Protein AF-A0A8R2D6C7-F1 (afdb_monomer_lite)

Foldseek 3Di:
DDPVVVVVVVVVVVVVVVVVVVVVVVVVPPPPPPDPPPPDDQDPDWDFAQQDTHHVVPCVVVVVQLVQQQDQFDKDAQFDDQDPDPDRICPPACPVLRVLLRLVLVLQCCQQVNSPDTDDPVDDDPSNVVSVQLAPCHPPRLSHSNQLQVLLVVVVHHRRHHDDPVSSLVSVQVSCVVCPPQQEHRDEDPPQDDDVVVQCVRQWDADPVDRPDTGGRFYDYHYDDDCDDPDHDPVCPVVVVVCSNHGDDRPD

Organism: Acyrthosiphon pisum (NCBI:txid7029)

pLDDT: mean 84.83, std 19.75, range [28.95, 98.69]

Secondary structure (DSSP, 8-state):
--HHHHHHHHHHHHHHHHHHHHHHHHHHSS-TTS-----S---SSPEEETTEEE-TTT-HHHHHHHHHTS------BSPPP-TTS---B-TTT-HHHHHHHHHHHHHHHHHHT-TT----TT---HHHHHHHHTTSSSTTSTTSHHHHHHHHHTTT--TTPPPPHHHHHHHHHHHHTT-TTTT-EEEE--TT---HHHHHHHHEEE-TT-TT-EEEPPEEEE------SSS--GGGHHHHHHHHHH------

Structure (mmCIF, N/CA/C/O backbone):
data_AF-A0A8R2D6C7-F1
#
_entry.id   AF-A0A8R2D6C7-F1
#
loop_
_atom_site.group_PDB
_atom_site.id
_atom_site.type_symbol
_atom_site.label_atom_id
_atom_site.label_alt_id
_atom_site.label_comp_id
_ato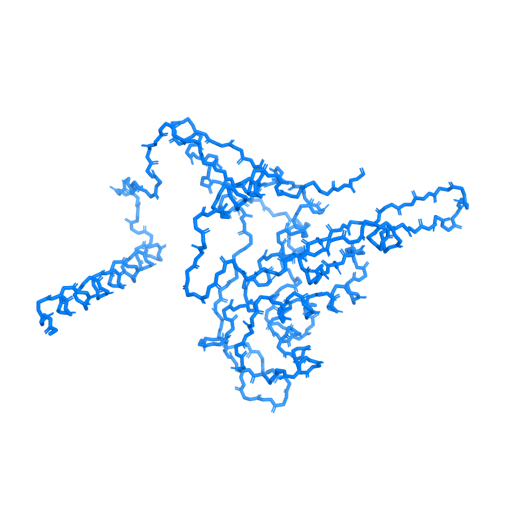m_site.label_asym_id
_atom_site.label_entity_id
_atom_site.label_seq_id
_atom_site.pdbx_PDB_ins_code
_atom_site.Cartn_x
_atom_site.Cartn_y
_atom_site.Cartn_z
_atom_site.occupancy
_atom_site.B_iso_or_equiv
_atom_site.auth_seq_id
_atom_site.auth_comp_id
_atom_site.auth_asym_id
_atom_site.auth_atom_id
_atom_site.pdbx_PDB_model_num
ATOM 1 N N . MET A 1 1 ? 34.178 -25.579 16.918 1.00 50.72 1 MET A N 1
ATOM 2 C CA . MET A 1 1 ? 33.525 -24.361 16.388 1.00 50.72 1 MET A CA 1
ATOM 3 C C . MET A 1 1 ? 34.574 -23.268 16.330 1.00 50.72 1 MET A C 1
ATOM 5 O O . MET A 1 1 ? 35.202 -22.998 17.345 1.00 50.72 1 MET A O 1
ATOM 9 N N . ASP A 1 2 ? 34.846 -22.750 15.135 1.00 61.91 2 ASP A N 1
ATOM 10 C CA . ASP A 1 2 ? 36.009 -21.904 14.856 1.00 61.91 2 ASP A CA 1
ATOM 11 C C . ASP A 1 2 ? 35.759 -20.444 15.276 1.00 61.91 2 ASP A C 1
ATOM 13 O O . ASP A 1 2 ? 34.945 -19.728 14.687 1.00 61.91 2 ASP A O 1
ATOM 17 N N . TRP A 1 3 ? 36.459 -20.007 16.325 1.00 38.16 3 TRP A N 1
ATOM 18 C CA . TRP A 1 3 ? 36.349 -18.674 16.926 1.00 38.16 3 TRP A CA 1
ATOM 19 C C . TRP A 1 3 ? 36.666 -17.541 15.940 1.00 38.16 3 TRP A C 1
ATOM 21 O O . TRP A 1 3 ? 36.108 -16.446 16.055 1.00 38.16 3 TRP A O 1
ATOM 31 N N . LYS A 1 4 ? 37.484 -17.809 14.914 1.00 46.50 4 LYS A N 1
ATOM 32 C CA . LYS A 1 4 ? 37.817 -16.831 13.869 1.00 46.50 4 LYS A CA 1
ATOM 33 C C . LYS A 1 4 ? 36.599 -16.457 13.020 1.00 46.50 4 LYS A C 1
ATOM 35 O O . LYS A 1 4 ? 36.421 -15.286 12.687 1.00 46.50 4 LYS A O 1
ATOM 40 N N . GLN A 1 5 ? 35.707 -17.412 12.748 1.00 42.69 5 GLN A N 1
ATOM 41 C CA . GLN A 1 5 ? 34.486 -17.162 11.972 1.00 42.69 5 GLN A CA 1
ATOM 42 C C . GLN A 1 5 ? 33.468 -16.312 12.743 1.00 42.69 5 GLN A C 1
ATOM 44 O O . GLN A 1 5 ? 32.766 -15.490 12.152 1.00 42.69 5 GLN A O 1
ATOM 49 N N . ILE A 1 6 ? 33.402 -16.467 14.069 1.00 48.31 6 ILE A N 1
ATOM 50 C CA . ILE A 1 6 ? 32.492 -15.697 14.930 1.00 48.31 6 ILE A CA 1
ATOM 51 C C . ILE A 1 6 ? 32.939 -14.235 15.010 1.00 48.31 6 ILE A C 1
ATOM 53 O O . ILE A 1 6 ? 32.109 -13.341 14.832 1.00 48.31 6 ILE A O 1
ATOM 57 N N . ILE A 1 7 ? 34.239 -13.987 15.198 1.00 45.97 7 ILE A N 1
ATOM 58 C CA . ILE A 1 7 ? 34.815 -12.634 15.247 1.00 45.97 7 ILE A CA 1
ATOM 59 C C . ILE A 1 7 ? 34.648 -11.930 13.896 1.00 45.97 7 ILE A C 1
ATOM 61 O O . ILE A 1 7 ? 34.204 -10.784 13.851 1.00 45.97 7 ILE A O 1
ATOM 65 N N . GLN A 1 8 ? 34.892 -12.628 12.783 1.00 42.28 8 GLN A N 1
ATOM 66 C CA . GLN A 1 8 ? 34.722 -12.062 11.443 1.00 42.28 8 GLN A CA 1
ATOM 67 C C . GLN A 1 8 ? 33.253 -11.728 11.135 1.00 42.28 8 GLN A C 1
ATOM 69 O O . GLN A 1 8 ? 32.957 -10.692 10.537 1.00 42.28 8 GLN A O 1
ATOM 74 N N . LYS A 1 9 ? 32.308 -12.563 11.587 1.00 44.22 9 LYS A N 1
ATOM 75 C CA . LYS A 1 9 ? 30.866 -12.320 11.430 1.00 44.22 9 LYS A CA 1
ATOM 76 C C . LYS A 1 9 ? 30.373 -11.161 12.302 1.00 44.22 9 LYS A C 1
ATOM 78 O O . LYS A 1 9 ? 29.530 -10.388 11.849 1.00 44.22 9 LYS A O 1
ATOM 83 N N . HIS A 1 10 ? 30.896 -11.021 13.522 1.00 38.56 10 HIS A N 1
ATOM 84 C CA . HIS A 1 10 ? 30.578 -9.893 14.404 1.00 38.56 10 HIS A CA 1
ATOM 85 C C . HIS A 1 10 ? 31.166 -8.582 13.880 1.00 38.56 10 HIS A C 1
ATOM 87 O O . HIS A 1 10 ? 30.448 -7.591 13.788 1.00 38.56 10 HIS A O 1
ATOM 93 N N . SER A 1 11 ? 32.429 -8.600 13.451 1.00 46.59 11 SER A N 1
ATOM 94 C CA . SER A 1 11 ? 33.116 -7.443 12.876 1.00 46.59 11 SER A CA 1
ATOM 95 C C . SER A 1 11 ? 32.420 -6.949 11.603 1.00 46.59 11 SER A C 1
ATOM 97 O O . SER A 1 11 ? 32.115 -5.765 11.507 1.00 46.59 11 SER A O 1
ATOM 99 N N . ARG A 1 12 ? 32.016 -7.850 10.691 1.00 42.94 12 ARG A N 1
ATOM 100 C CA . ARG A 1 12 ? 31.221 -7.491 9.497 1.00 42.94 12 ARG A CA 1
ATOM 101 C C 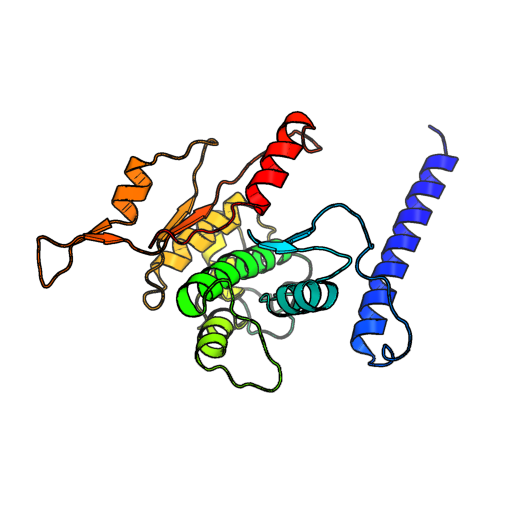. ARG A 1 12 ? 29.848 -6.911 9.833 1.00 42.94 12 ARG A C 1
ATOM 103 O O . ARG A 1 12 ? 29.408 -5.979 9.173 1.00 42.94 12 ARG A O 1
ATOM 110 N N . LYS A 1 13 ? 29.161 -7.424 10.860 1.00 43.09 13 LYS A N 1
ATOM 111 C CA . LYS A 1 13 ? 27.881 -6.845 11.306 1.00 43.09 13 LYS A CA 1
ATOM 112 C C . LYS A 1 13 ? 28.048 -5.436 11.872 1.00 43.09 13 LYS A C 1
ATOM 114 O O . LYS A 1 13 ? 27.192 -4.595 11.625 1.00 43.09 13 LYS A O 1
ATOM 119 N N . ILE A 1 14 ? 29.119 -5.196 12.625 1.00 44.12 14 ILE A N 1
ATOM 120 C CA . ILE A 1 14 ? 29.425 -3.886 13.207 1.00 44.12 14 ILE A CA 1
ATOM 121 C C . ILE A 1 14 ? 29.808 -2.899 12.097 1.00 44.12 14 ILE A C 1
ATOM 123 O O . ILE A 1 14 ? 29.220 -1.827 12.034 1.00 44.12 14 ILE A O 1
ATOM 127 N N . LEU A 1 15 ? 30.679 -3.295 11.163 1.00 42.34 15 LEU A N 1
ATOM 128 C CA . LEU A 1 15 ? 31.039 -2.497 9.984 1.00 42.34 15 LEU A CA 1
ATOM 129 C C . LEU A 1 15 ? 29.829 -2.149 9.113 1.00 42.34 15 LEU A C 1
ATOM 131 O O . LEU A 1 15 ? 29.665 -0.992 8.744 1.00 42.34 15 LEU A O 1
ATOM 135 N N . ASN A 1 16 ? 28.942 -3.110 8.842 1.00 41.38 16 ASN A N 1
ATOM 136 C CA . ASN A 1 16 ? 27.738 -2.848 8.049 1.00 41.38 16 ASN A CA 1
ATOM 137 C C . ASN A 1 16 ? 26.770 -1.901 8.765 1.00 41.38 16 ASN A C 1
ATOM 139 O O . ASN A 1 16 ? 26.102 -1.105 8.117 1.00 41.38 16 ASN A O 1
ATOM 143 N N . ARG A 1 17 ? 26.685 -1.978 10.097 1.00 42.22 17 ARG A N 1
ATOM 144 C CA . ARG A 1 17 ? 25.824 -1.095 10.887 1.00 42.22 17 ARG A CA 1
ATOM 145 C C . ARG A 1 17 ? 26.384 0.325 10.949 1.00 42.22 17 ARG A C 1
ATOM 147 O O . ARG A 1 17 ? 25.637 1.258 10.708 1.00 42.22 17 ARG A O 1
ATOM 154 N N . ILE A 1 18 ? 27.693 0.462 11.162 1.00 46.62 18 ILE A N 1
ATOM 155 C CA . ILE A 1 18 ? 28.400 1.749 11.125 1.00 46.62 18 ILE A CA 1
ATOM 156 C C . ILE A 1 18 ? 28.290 2.378 9.730 1.00 46.62 18 ILE A C 1
ATOM 158 O O . ILE A 1 18 ? 27.978 3.553 9.621 1.00 46.62 18 ILE A O 1
ATOM 162 N N . SER A 1 19 ? 28.46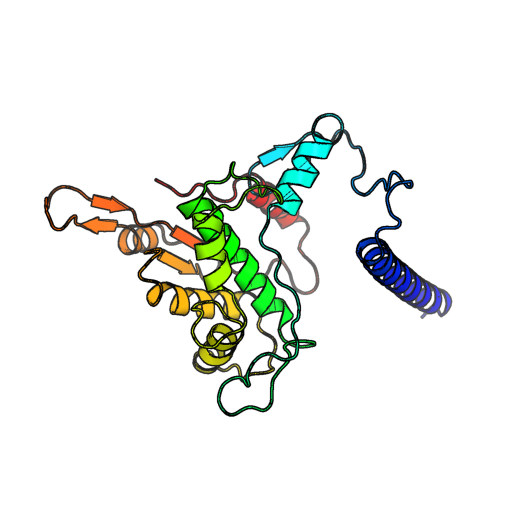4 1.597 8.661 1.00 47.97 19 SER A N 1
ATOM 163 C CA . SER A 1 19 ? 28.300 2.071 7.281 1.00 47.97 19 SER A CA 1
ATOM 164 C C . SER A 1 19 ? 26.873 2.550 6.992 1.00 47.97 19 SER A C 1
ATOM 166 O O . SER A 1 19 ? 26.696 3.577 6.346 1.00 47.97 19 SER A O 1
ATOM 168 N N . MET A 1 20 ? 25.858 1.848 7.499 1.00 47.34 20 MET A N 1
ATOM 169 C CA . MET A 1 20 ? 24.456 2.216 7.293 1.00 47.34 20 MET A CA 1
ATOM 170 C C . MET A 1 20 ? 24.046 3.448 8.113 1.00 47.34 20 MET A C 1
ATOM 172 O O . MET A 1 20 ? 23.302 4.285 7.609 1.00 47.34 20 MET A O 1
ATOM 176 N N . ASP A 1 21 ? 24.561 3.580 9.339 1.00 48.50 21 ASP A N 1
ATOM 177 C CA . ASP A 1 21 ? 24.341 4.755 10.186 1.00 48.50 21 ASP A CA 1
ATOM 178 C C . ASP A 1 21 ? 25.058 5.992 9.599 1.00 48.50 21 ASP A C 1
ATOM 180 O O . ASP A 1 21 ? 24.438 7.046 9.494 1.00 48.50 21 ASP A O 1
ATOM 184 N N . LEU A 1 22 ? 26.291 5.843 9.089 1.00 47.94 22 LEU A N 1
ATOM 185 C CA . LEU A 1 22 ? 27.038 6.901 8.386 1.00 47.94 22 LEU A CA 1
ATOM 186 C C . LEU A 1 22 ? 26.363 7.340 7.079 1.00 47.94 22 LEU A C 1
ATOM 188 O O . LEU A 1 22 ? 26.323 8.530 6.781 1.00 47.94 22 LEU A O 1
ATOM 192 N N . MET A 1 23 ? 25.809 6.401 6.302 1.00 50.38 23 MET A N 1
ATOM 193 C CA . MET A 1 23 ? 25.057 6.742 5.087 1.00 50.38 23 MET A CA 1
ATOM 194 C C . MET A 1 23 ? 23.775 7.513 5.402 1.00 50.38 23 MET A C 1
ATOM 196 O O . MET A 1 23 ? 23.404 8.411 4.649 1.00 50.38 23 MET A O 1
ATOM 200 N N . LEU A 1 24 ? 23.104 7.187 6.510 1.00 49.66 24 LEU A N 1
ATOM 201 C CA . LEU A 1 24 ? 21.917 7.913 6.951 1.00 49.66 24 LEU A CA 1
ATOM 202 C C . LEU A 1 24 ? 22.275 9.324 7.444 1.00 49.66 24 LEU A C 1
ATOM 204 O O . LEU A 1 24 ? 21.555 10.270 7.141 1.00 49.66 24 LEU A O 1
ATOM 208 N N . GLU A 1 25 ? 23.386 9.470 8.169 1.00 43.50 25 GLU A N 1
ATOM 209 C CA . GLU A 1 25 ? 23.888 10.756 8.666 1.00 43.50 25 GLU A CA 1
ATOM 210 C C . GLU A 1 25 ? 24.330 11.679 7.520 1.00 43.50 25 GLU A C 1
ATOM 212 O O . GLU A 1 25 ? 23.907 12.832 7.473 1.00 43.50 25 GLU A O 1
ATOM 217 N N . ALA A 1 26 ? 25.062 11.152 6.532 1.00 44.44 26 ALA A N 1
ATOM 218 C CA . ALA A 1 26 ? 25.491 11.895 5.343 1.00 44.44 26 ALA A CA 1
ATOM 219 C C . ALA A 1 26 ? 24.317 12.385 4.473 1.00 44.44 26 ALA A C 1
ATOM 221 O O . ALA A 1 26 ? 24.398 13.442 3.849 1.00 44.44 26 ALA A O 1
ATOM 222 N N . TYR A 1 27 ? 23.201 11.648 4.454 1.00 50.78 27 TYR A N 1
ATOM 223 C CA . TYR A 1 27 ? 21.981 12.064 3.752 1.00 50.78 27 TYR A CA 1
ATOM 224 C C . TYR A 1 27 ? 21.253 13.218 4.459 1.00 50.78 27 TYR A C 1
ATOM 226 O O . TYR A 1 27 ? 20.507 13.964 3.829 1.00 50.78 27 TYR A O 1
ATOM 234 N N . LEU A 1 28 ? 21.442 13.356 5.775 1.00 46.16 28 LEU A N 1
ATOM 235 C CA . LEU A 1 28 ? 20.768 14.353 6.607 1.00 46.16 28 LEU A CA 1
ATOM 236 C C . LEU A 1 28 ? 21.549 15.672 6.716 1.00 46.16 28 LEU A C 1
ATOM 238 O O . LEU A 1 28 ? 20.942 16.692 7.039 1.00 46.16 28 LEU A O 1
ATOM 242 N N . THR A 1 29 ? 22.860 15.679 6.454 1.00 45.44 29 THR A N 1
ATOM 243 C CA . THR A 1 29 ? 23.730 16.853 6.661 1.00 45.44 29 THR A CA 1
ATOM 244 C C . THR A 1 29 ? 23.949 17.733 5.427 1.00 45.44 29 THR A C 1
ATOM 246 O O . THR A 1 29 ? 24.653 18.730 5.534 1.00 45.44 29 THR A O 1
ATOM 249 N N . HIS A 1 30 ? 23.332 17.445 4.272 1.00 45.38 30 HIS A N 1
ATOM 250 C CA . HIS A 1 30 ? 23.456 18.254 3.039 1.00 45.38 30 HIS A CA 1
ATOM 251 C C . HIS A 1 30 ? 24.904 18.509 2.541 1.00 45.38 30 HIS A C 1
ATOM 253 O O . HIS A 1 30 ? 25.103 19.320 1.640 1.00 45.38 30 HIS A O 1
ATOM 259 N N . GLU A 1 31 ? 25.912 17.781 3.033 1.00 38.97 31 GLU A N 1
ATOM 260 C CA . GLU A 1 31 ? 27.302 17.844 2.538 1.00 38.97 31 GLU A CA 1
ATOM 261 C C . GLU A 1 31 ? 27.554 16.925 1.320 1.00 38.97 31 GLU A C 1
ATOM 263 O O . GLU A 1 31 ? 28.688 16.742 0.885 1.00 38.97 31 GLU A O 1
ATOM 268 N N . SER A 1 32 ? 26.507 16.340 0.723 1.00 43.66 32 SER A N 1
ATOM 269 C CA . SER A 1 32 ? 26.630 15.306 -0.319 1.00 43.66 32 SER A CA 1
ATOM 270 C C . SER A 1 32 ? 26.850 15.824 -1.751 1.00 43.66 32 SER A C 1
ATOM 272 O O . SER A 1 32 ? 26.656 15.066 -2.699 1.00 43.66 32 SER A O 1
ATOM 274 N N . SER A 1 33 ? 27.204 17.093 -1.965 1.00 39.78 33 SER A N 1
ATOM 275 C CA . SER A 1 33 ? 27.297 17.653 -3.326 1.00 39.78 33 SER A CA 1
ATOM 276 C C . SER A 1 33 ? 28.558 17.249 -4.106 1.00 39.78 33 SER A C 1
ATOM 278 O O . SER A 1 33 ? 28.653 17.583 -5.283 1.00 39.78 33 SER A O 1
ATOM 280 N N . LEU A 1 34 ? 29.516 16.536 -3.496 1.00 41.16 34 LEU A N 1
ATOM 281 C CA . LEU A 1 34 ? 30.833 16.260 -4.103 1.00 41.16 34 LEU A CA 1
ATOM 282 C C . LEU A 1 34 ? 31.308 14.800 -4.055 1.00 41.16 34 LEU A C 1
ATOM 284 O O . LEU A 1 34 ? 32.419 14.511 -4.493 1.00 41.16 34 LEU A O 1
ATOM 288 N N . MET A 1 35 ? 30.487 13.865 -3.580 1.00 43.47 35 MET A N 1
ATOM 289 C CA . MET A 1 35 ? 30.725 12.446 -3.835 1.00 43.47 35 MET A CA 1
ATOM 290 C C . MET A 1 35 ? 29.631 11.956 -4.770 1.00 43.47 35 MET A C 1
ATOM 292 O O . MET A 1 35 ? 28.483 11.824 -4.348 1.00 43.47 35 MET A O 1
ATOM 296 N N . ASP A 1 36 ? 29.996 11.671 -6.023 1.00 49.53 36 ASP A N 1
ATOM 297 C CA . ASP A 1 36 ? 29.256 10.734 -6.867 1.00 49.53 36 ASP A CA 1
ATOM 298 C C . ASP A 1 36 ? 29.247 9.385 -6.137 1.00 49.53 36 ASP A C 1
ATOM 300 O O . ASP A 1 36 ? 30.096 8.517 -6.337 1.00 49.53 36 ASP A O 1
ATOM 304 N N . LEU A 1 37 ? 28.329 9.243 -5.185 1.00 51.88 37 LEU A N 1
ATOM 305 C CA . LEU A 1 37 ? 28.034 7.975 -4.553 1.00 51.88 37 LEU A CA 1
ATOM 306 C C . LEU A 1 37 ? 27.508 7.085 -5.675 1.00 51.88 37 LEU A C 1
ATOM 308 O O . LEU A 1 37 ? 26.425 7.333 -6.205 1.00 51.88 37 LEU A O 1
ATOM 312 N N . GLU A 1 38 ? 28.279 6.061 -6.041 1.00 61.22 38 GLU A N 1
ATOM 313 C CA . GLU A 1 38 ? 27.807 4.908 -6.811 1.00 61.22 38 GLU A CA 1
ATOM 314 C C . GLU A 1 38 ? 26.761 4.144 -5.973 1.00 61.22 38 GLU A C 1
ATOM 316 O O . GLU A 1 38 ? 26.971 3.029 -5.500 1.00 61.22 38 GLU A O 1
ATOM 321 N N . ASP A 1 39 ? 25.624 4.791 -5.725 1.00 73.88 39 ASP A N 1
ATOM 322 C CA . ASP A 1 39 ? 24.483 4.294 -4.964 1.00 73.88 39 ASP A CA 1
ATOM 323 C C . ASP A 1 39 ? 23.771 3.154 -5.702 1.00 73.88 39 ASP A C 1
ATOM 325 O O . ASP A 1 39 ? 23.159 2.279 -5.082 1.00 73.88 39 ASP A O 1
ATOM 329 N N . ILE A 1 40 ? 23.883 3.142 -7.033 1.00 80.50 40 ILE A N 1
ATOM 330 C CA . ILE A 1 40 ? 23.324 2.128 -7.920 1.00 80.50 40 ILE A CA 1
ATOM 331 C C . ILE A 1 40 ? 24.457 1.544 -8.775 1.00 80.50 40 ILE A C 1
ATOM 333 O O . ILE A 1 40 ? 25.037 2.268 -9.587 1.00 80.50 40 ILE A O 1
ATOM 337 N N . PRO A 1 41 ? 24.760 0.237 -8.653 1.00 82.06 41 PRO A N 1
ATOM 338 C CA . PRO A 1 41 ? 25.806 -0.384 -9.452 1.00 82.06 41 PRO A CA 1
ATOM 339 C C . PRO A 1 41 ? 25.412 -0.391 -10.931 1.00 82.06 41 PRO A C 1
ATOM 341 O O . PRO A 1 41 ? 24.323 -0.844 -11.299 1.00 82.06 41 PRO A O 1
ATOM 344 N N . GLN A 1 42 ? 26.323 0.072 -11.786 1.00 82.56 42 GLN A N 1
ATOM 345 C CA . GLN A 1 42 ? 26.146 0.017 -13.232 1.00 82.56 42 GLN A CA 1
ATOM 346 C C . GLN A 1 42 ? 26.361 -1.419 -13.714 1.00 82.56 42 GLN A C 1
ATOM 348 O O . GLN A 1 42 ? 27.450 -1.982 -13.611 1.00 82.56 42 GLN A O 1
ATOM 353 N N . THR A 1 43 ? 25.299 -2.037 -14.219 1.00 86.75 43 THR A N 1
ATOM 354 C CA . THR A 1 43 ? 25.299 -3.419 -14.703 1.00 86.75 43 THR A CA 1
ATOM 355 C C . THR A 1 43 ? 24.554 -3.520 -16.032 1.00 86.75 43 THR A C 1
ATOM 357 O O . THR A 1 43 ? 23.672 -2.717 -16.339 1.00 86.75 43 THR A O 1
ATOM 360 N N . VAL A 1 44 ? 24.894 -4.530 -16.835 1.00 87.81 44 VAL A N 1
ATOM 361 C CA . VAL A 1 44 ? 24.150 -4.847 -18.070 1.00 87.81 44 VAL A CA 1
ATOM 362 C C . VAL A 1 44 ? 22.744 -5.376 -17.779 1.00 87.81 44 VAL A C 1
ATOM 364 O O . VAL A 1 44 ? 21.866 -5.330 -18.642 1.00 87.81 44 VAL A O 1
ATOM 367 N N . ASP A 1 45 ? 22.529 -5.873 -16.560 1.00 88.44 45 ASP A N 1
ATOM 368 C CA . ASP A 1 45 ? 21.241 -6.374 -16.127 1.00 88.44 45 ASP A CA 1
ATOM 369 C C . ASP A 1 45 ? 20.264 -5.216 -15.869 1.00 88.44 45 ASP A C 1
ATOM 371 O O . ASP A 1 45 ? 20.622 -4.181 -15.298 1.00 88.44 45 ASP A O 1
ATOM 375 N N . PRO A 1 46 ? 18.994 -5.370 -16.271 1.00 91.25 46 PRO A N 1
ATOM 376 C CA . PRO A 1 46 ? 18.000 -4.336 -16.059 1.00 91.25 46 PRO A CA 1
ATOM 377 C C . PRO A 1 46 ? 17.579 -4.248 -14.591 1.00 91.25 46 PRO A C 1
ATOM 379 O O . PRO A 1 46 ? 17.404 -5.261 -13.908 1.00 91.25 46 PRO A O 1
ATOM 382 N N . VAL A 1 47 ? 17.274 -3.033 -14.146 1.00 91.81 47 VAL A N 1
ATOM 383 C CA . VAL A 1 47 ? 16.617 -2.784 -12.861 1.00 91.81 47 VAL A CA 1
ATOM 384 C C . VAL A 1 47 ? 15.108 -2.753 -13.068 1.00 91.81 47 VAL A C 1
ATOM 386 O O . VAL A 1 47 ? 14.602 -2.093 -13.972 1.00 91.81 47 VAL A O 1
ATOM 389 N N . TRP A 1 48 ? 14.380 -3.475 -12.219 1.00 93.25 48 TRP A N 1
ATOM 390 C CA . TRP A 1 48 ? 12.921 -3.485 -12.223 1.00 93.25 48 TRP A CA 1
ATOM 391 C C . TRP A 1 48 ? 12.383 -2.806 -10.974 1.00 93.25 48 TRP A C 1
ATOM 393 O O . TRP A 1 48 ? 12.695 -3.213 -9.856 1.00 93.25 48 TRP A O 1
ATOM 403 N N . ILE A 1 49 ? 11.531 -1.806 -11.166 1.00 94.50 49 ILE A N 1
ATOM 404 C CA . ILE A 1 49 ? 10.864 -1.079 -10.087 1.00 94.50 49 ILE A CA 1
ATOM 405 C C . ILE A 1 49 ? 9.377 -1.129 -10.384 1.00 94.50 49 ILE A C 1
ATOM 407 O O . ILE A 1 49 ? 8.921 -0.520 -11.349 1.00 94.50 49 ILE A O 1
ATOM 411 N N . LEU A 1 50 ? 8.620 -1.874 -9.576 1.00 93.88 50 LEU A N 1
ATOM 412 C CA . LEU A 1 50 ? 7.151 -1.924 -9.626 1.00 93.88 50 LEU A CA 1
ATOM 413 C C . LEU A 1 50 ? 6.595 -1.997 -11.067 1.00 93.88 50 LEU A C 1
ATOM 415 O O . LEU A 1 50 ? 5.907 -1.081 -11.522 1.00 93.88 50 LEU A O 1
ATOM 419 N N . GLY A 1 51 ? 6.985 -3.027 -11.821 1.00 92.38 51 GLY A N 1
ATOM 420 C CA . GLY A 1 51 ? 6.522 -3.272 -13.192 1.00 92.38 51 GLY A CA 1
ATOM 421 C C . GLY A 1 51 ? 7.225 -2.478 -14.300 1.00 92.38 51 GLY A C 1
ATOM 422 O O . GLY A 1 51 ? 6.974 -2.741 -15.472 1.00 92.38 51 GLY A O 1
ATOM 423 N N . LYS A 1 52 ? 8.124 -1.540 -13.974 1.00 94.50 52 LYS A N 1
ATOM 424 C CA . LYS A 1 52 ? 8.927 -0.812 -14.968 1.00 94.50 52 LYS A CA 1
ATOM 425 C C . LYS A 1 52 ? 10.359 -1.313 -15.023 1.00 94.50 52 LYS A C 1
ATOM 427 O O . LYS A 1 52 ? 10.982 -1.519 -13.985 1.00 94.50 52 LYS A O 1
ATOM 432 N N . LYS A 1 53 ? 10.857 -1.471 -16.247 1.00 94.31 53 LYS A N 1
ATOM 433 C CA . LYS A 1 53 ? 12.229 -1.861 -16.566 1.00 94.31 53 LYS A CA 1
ATOM 434 C C . LYS A 1 53 ? 13.062 -0.614 -16.851 1.00 94.31 53 LYS A C 1
ATOM 436 O O . LYS A 1 53 ? 12.618 0.238 -17.612 1.00 94.31 53 LYS A O 1
ATOM 441 N N . TYR A 1 54 ? 14.263 -0.568 -16.296 1.00 94.31 54 TYR A N 1
ATOM 442 C CA . TYR A 1 54 ? 15.227 0.513 -16.457 1.00 94.31 54 TYR A CA 1
ATOM 443 C C . TYR A 1 54 ? 16.612 -0.043 -16.786 1.00 94.31 54 TYR A C 1
ATOM 445 O O . TYR A 1 54 ? 16.983 -1.127 -16.326 1.00 94.31 54 TYR A O 1
ATOM 453 N N . SER A 1 55 ? 17.386 0.711 -17.560 1.00 93.94 55 SER A N 1
ATOM 454 C CA . SER A 1 55 ? 18.818 0.498 -17.749 1.00 93.94 55 SER A CA 1
ATOM 455 C C . SER A 1 55 ? 19.606 1.282 -16.701 1.00 93.94 55 SER A C 1
ATOM 457 O O . SER A 1 55 ? 19.441 2.492 -16.580 1.00 93.94 55 SER A O 1
ATOM 459 N N . THR A 1 56 ? 20.515 0.631 -15.976 1.00 89.50 56 THR A N 1
ATOM 460 C CA . THR A 1 56 ? 21.404 1.331 -15.021 1.00 89.50 56 THR A CA 1
ATOM 461 C C . THR A 1 56 ? 22.486 2.168 -15.701 1.00 89.50 56 THR A C 1
ATOM 463 O O . THR A 1 56 ? 23.178 2.919 -15.030 1.00 89.50 56 THR A O 1
ATOM 466 N N . ILE A 1 57 ? 22.637 2.059 -17.022 1.00 88.25 57 ILE A N 1
ATOM 467 C CA . ILE A 1 57 ? 23.608 2.840 -17.798 1.00 88.25 57 ILE A CA 1
ATOM 468 C C . ILE A 1 57 ? 22.949 4.110 -18.352 1.00 88.25 57 ILE A C 1
ATOM 470 O O . ILE A 1 57 ? 23.570 5.165 -18.400 1.00 88.25 57 ILE A O 1
ATOM 474 N N . ILE A 1 58 ? 21.683 4.010 -18.770 1.00 91.81 58 ILE A N 1
ATOM 475 C CA . ILE A 1 58 ? 20.980 5.079 -19.502 1.00 91.81 58 ILE A CA 1
ATOM 476 C C . ILE A 1 58 ? 19.987 5.817 -18.594 1.00 91.81 58 ILE A C 1
ATOM 478 O O . ILE A 1 58 ? 19.837 7.033 -18.682 1.00 91.81 58 ILE A O 1
ATOM 482 N N . ASP A 1 59 ? 19.323 5.099 -17.687 1.00 93.75 59 ASP A N 1
ATOM 483 C CA . ASP A 1 59 ? 18.142 5.585 -16.972 1.00 93.75 59 ASP A CA 1
ATOM 484 C C . ASP A 1 59 ? 18.416 5.912 -15.494 1.00 93.75 59 ASP A C 1
ATOM 486 O O . ASP A 1 59 ? 17.477 5.960 -14.702 1.00 93.75 59 ASP A O 1
ATOM 490 N N . LEU A 1 60 ? 19.671 6.160 -15.088 1.00 91.00 60 LEU A N 1
ATOM 491 C CA . LEU A 1 60 ? 20.032 6.397 -13.675 1.00 91.00 60 LEU A CA 1
ATOM 492 C C . LEU A 1 60 ? 19.169 7.470 -13.006 1.00 91.00 60 LEU A C 1
ATOM 494 O O . LEU A 1 60 ? 18.623 7.246 -11.925 1.00 91.00 60 LEU A O 1
ATOM 498 N N . GLN A 1 61 ? 18.977 8.614 -13.665 1.00 91.69 61 GLN A N 1
ATOM 499 C CA . GLN A 1 61 ? 18.147 9.677 -13.103 1.00 91.69 61 GLN A CA 1
ATOM 500 C C . GLN A 1 61 ? 16.669 9.274 -13.022 1.00 91.69 61 GLN A C 1
ATOM 502 O O . GLN A 1 61 ? 15.983 9.619 -12.065 1.00 91.69 61 GLN A O 1
ATOM 507 N N . GLN A 1 62 ? 16.168 8.506 -13.992 1.00 95.00 62 GLN A N 1
ATOM 508 C CA . GLN A 1 62 ? 14.784 8.029 -13.979 1.00 95.00 62 GLN A CA 1
ATOM 509 C C . GLN A 1 62 ? 14.560 6.988 -12.875 1.00 95.00 62 GLN A C 1
ATOM 511 O O . GLN A 1 62 ? 13.497 6.995 -12.252 1.00 95.00 62 GLN A O 1
ATOM 516 N N . ILE A 1 63 ? 15.560 6.142 -12.603 1.00 94.00 63 ILE A N 1
ATOM 517 C CA . ILE A 1 63 ? 15.578 5.212 -11.469 1.00 94.00 63 ILE A CA 1
ATOM 518 C C . ILE A 1 63 ? 15.477 6.000 -10.160 1.00 94.00 63 ILE A C 1
ATOM 520 O O . ILE A 1 63 ? 14.571 5.742 -9.366 1.00 94.00 63 ILE A O 1
ATOM 524 N N . ARG A 1 64 ? 16.352 6.996 -9.957 1.00 93.44 64 ARG A N 1
ATOM 525 C CA . ARG A 1 64 ? 16.345 7.834 -8.746 1.00 93.44 64 ARG A CA 1
ATOM 526 C C . ARG A 1 64 ? 15.018 8.563 -8.575 1.00 93.44 64 ARG A C 1
ATOM 528 O O . ARG A 1 64 ? 14.401 8.445 -7.519 1.00 93.44 64 ARG A O 1
ATOM 535 N N . ASN A 1 65 ? 14.528 9.211 -9.631 1.00 95.62 65 ASN A N 1
ATOM 536 C CA . ASN A 1 65 ? 13.251 9.919 -9.608 1.00 95.62 65 ASN A CA 1
ATOM 537 C C . ASN A 1 65 ? 12.090 8.974 -9.270 1.00 95.62 65 ASN A C 1
ATOM 539 O O . ASN A 1 65 ? 11.207 9.334 -8.496 1.00 95.62 65 ASN A O 1
ATOM 543 N N . ASP A 1 66 ? 12.063 7.755 -9.818 1.00 96.69 66 ASP A N 1
ATOM 544 C CA . ASP A 1 66 ? 11.001 6.796 -9.515 1.00 96.69 66 ASP A CA 1
ATOM 545 C C . ASP A 1 66 ? 11.030 6.326 -8.060 1.00 96.69 66 ASP A C 1
ATOM 547 O O . ASP A 1 66 ? 9.970 6.266 -7.438 1.00 96.69 66 ASP A O 1
ATOM 551 N N . ILE A 1 67 ? 12.216 6.056 -7.504 1.00 95.19 67 ILE A N 1
ATOM 552 C CA . ILE A 1 67 ? 12.393 5.669 -6.096 1.00 95.19 67 ILE A CA 1
ATOM 553 C C . ILE A 1 67 ? 12.003 6.822 -5.166 1.00 95.19 67 ILE A C 1
ATOM 555 O O . ILE A 1 67 ? 11.214 6.617 -4.246 1.00 95.19 67 ILE A O 1
ATOM 559 N N . GLN A 1 68 ? 12.490 8.037 -5.430 1.00 96.19 68 GLN A N 1
ATOM 560 C CA . GLN A 1 68 ? 12.188 9.232 -4.631 1.00 96.19 68 GLN A CA 1
ATOM 561 C C . GLN A 1 68 ? 10.700 9.600 -4.658 1.00 96.19 68 GLN A C 1
ATOM 563 O O . GLN A 1 68 ? 10.181 10.169 -3.705 1.00 96.19 68 GLN A O 1
ATOM 568 N N . SER A 1 69 ? 9.990 9.223 -5.722 1.00 97.81 69 SER A N 1
ATOM 569 C CA . SER A 1 69 ? 8.545 9.441 -5.840 1.00 97.81 69 SER A CA 1
ATOM 570 C C . SER A 1 69 ? 7.696 8.477 -5.008 1.00 97.81 69 SER A C 1
ATOM 572 O O . SER A 1 69 ? 6.471 8.607 -4.982 1.00 97.81 69 SER A O 1
ATOM 574 N N . ARG A 1 70 ? 8.288 7.455 -4.381 1.00 97.31 70 ARG A N 1
ATOM 575 C CA . ARG A 1 70 ? 7.537 6.490 -3.574 1.00 97.31 70 ARG A CA 1
ATOM 576 C C . ARG A 1 70 ? 7.257 7.070 -2.192 1.00 97.31 70 ARG A C 1
ATOM 578 O O . ARG A 1 70 ? 8.146 7.610 -1.543 1.00 97.31 70 ARG A O 1
ATOM 585 N N . LEU A 1 71 ? 6.022 6.906 -1.717 1.00 97.81 71 LEU A N 1
ATOM 586 C CA . LEU A 1 71 ? 5.671 7.260 -0.344 1.00 97.81 71 LEU A CA 1
ATOM 587 C C . LEU A 1 71 ? 6.516 6.430 0.627 1.00 97.81 71 LEU A C 1
ATOM 589 O O . LEU A 1 71 ? 6.415 5.203 0.646 1.00 97.81 71 LEU A O 1
ATOM 593 N N . TRP A 1 72 ? 7.332 7.107 1.434 1.00 98.38 72 TRP A N 1
ATOM 594 C CA . TRP A 1 72 ? 8.217 6.470 2.400 1.00 98.38 72 TRP A CA 1
ATOM 595 C C . TRP A 1 72 ? 7.763 6.767 3.827 1.00 98.38 72 TRP A C 1
ATOM 597 O O . TRP A 1 72 ? 7.796 7.907 4.295 1.00 98.38 72 TRP A O 1
ATOM 607 N N . PHE A 1 73 ? 7.333 5.719 4.530 1.00 98.56 73 PHE A N 1
ATOM 608 C CA . PHE A 1 73 ? 6.887 5.808 5.915 1.00 98.56 73 PHE A CA 1
ATOM 609 C C . PHE A 1 73 ? 7.917 5.166 6.839 1.00 98.56 73 PHE A C 1
ATOM 611 O O . PHE A 1 73 ? 8.297 4.007 6.673 1.00 98.56 73 PHE A O 1
ATOM 618 N N . THR A 1 74 ? 8.359 5.931 7.830 1.00 98.31 74 THR A N 1
ATOM 619 C CA . THR A 1 74 ? 9.387 5.539 8.797 1.00 98.31 74 THR A CA 1
ATOM 620 C C . THR A 1 74 ? 8.844 5.623 10.217 1.00 98.31 74 THR A C 1
ATOM 622 O O . THR A 1 74 ? 7.712 6.056 10.441 1.00 98.31 74 THR A O 1
ATOM 625 N N . TYR A 1 75 ? 9.648 5.197 11.192 1.00 98.50 75 TYR A N 1
ATOM 626 C CA . TYR A 1 75 ? 9.306 5.384 12.597 1.00 98.50 75 TYR A CA 1
ATOM 627 C C . TYR A 1 75 ? 9.111 6.860 12.933 1.00 98.50 75 TYR A C 1
ATOM 629 O O . TYR A 1 75 ? 9.889 7.726 12.528 1.00 98.50 75 TYR A O 1
ATOM 637 N N . ARG A 1 76 ? 8.104 7.135 13.756 1.00 98.50 76 ARG A N 1
ATOM 638 C CA . ARG A 1 76 ? 7.753 8.469 14.230 1.00 98.50 76 ARG A CA 1
ATOM 639 C C . ARG A 1 76 ? 7.692 8.477 15.752 1.00 98.50 76 ARG A C 1
ATOM 641 O O . ARG A 1 76 ? 7.633 7.441 16.419 1.00 98.50 76 ARG A O 1
ATOM 648 N N . LYS A 1 77 ? 7.786 9.672 16.320 1.00 97.75 77 LYS A N 1
ATOM 649 C CA . LYS A 1 77 ? 7.733 9.919 17.763 1.00 97.75 77 LYS A CA 1
ATOM 650 C C . LYS A 1 77 ? 6.991 11.221 18.022 1.00 97.75 77 LYS A C 1
ATOM 652 O O . LYS A 1 77 ? 7.000 12.101 17.166 1.00 97.75 77 LYS A O 1
ATOM 657 N N . GLY A 1 78 ? 6.389 11.339 19.200 1.00 97.69 78 GLY A N 1
ATOM 658 C CA . GLY A 1 78 ? 5.630 12.525 19.594 1.00 97.69 78 GLY A CA 1
ATOM 659 C C . GLY A 1 78 ? 4.240 12.610 18.961 1.00 97.69 78 GLY A C 1
ATOM 660 O O . GLY A 1 78 ? 3.626 13.670 19.008 1.00 97.69 78 GLY A O 1
ATOM 661 N N . PHE A 1 79 ? 3.730 11.521 18.375 1.00 97.81 79 PHE A N 1
ATOM 662 C CA . PHE A 1 79 ? 2.330 11.469 17.962 1.00 97.81 79 PHE A CA 1
ATOM 663 C C . PHE A 1 79 ? 1.412 11.274 19.177 1.00 97.81 79 PHE A C 1
ATOM 665 O O . PHE A 1 79 ? 1.842 10.813 20.237 1.00 97.81 79 PHE A O 1
ATOM 672 N N . VAL A 1 80 ? 0.129 11.608 19.019 1.00 96.75 80 VAL A N 1
ATOM 673 C CA . VAL A 1 80 ? -0.880 11.443 20.078 1.00 96.75 80 VAL A CA 1
ATOM 674 C C . VAL A 1 80 ? -0.979 9.986 20.530 1.00 96.75 80 VAL A C 1
ATOM 676 O O . VAL A 1 80 ? -0.828 9.082 19.717 1.00 96.75 80 VAL A O 1
ATOM 679 N N . GLN A 1 81 ? -1.276 9.734 21.802 1.00 97.25 81 GLN A N 1
ATOM 680 C CA . GLN A 1 81 ? -1.361 8.367 22.328 1.00 97.25 81 GLN A CA 1
ATOM 681 C C . GLN A 1 81 ? -2.327 7.475 21.525 1.00 97.25 81 GLN A C 1
ATOM 683 O O . GLN A 1 81 ? -3.406 7.920 21.101 1.00 97.25 81 GLN A O 1
ATOM 688 N N . ILE A 1 82 ? -1.942 6.212 21.322 1.00 97.12 82 ILE A N 1
ATOM 689 C CA . ILE A 1 82 ? -2.746 5.211 20.608 1.00 97.12 82 ILE A CA 1
ATOM 690 C C . ILE A 1 82 ? -3.737 4.555 21.578 1.00 97.12 82 ILE A C 1
ATOM 692 O O . ILE A 1 82 ? -3.339 3.824 22.486 1.00 97.12 82 ILE A O 1
ATOM 696 N N . GLY A 1 83 ? -5.036 4.784 21.366 1.00 93.19 83 GLY A N 1
ATOM 697 C CA . GLY A 1 83 ? -6.096 4.251 22.229 1.00 93.19 83 GLY A CA 1
ATOM 698 C C . GLY A 1 83 ? -5.897 4.643 23.694 1.00 93.19 83 GLY A C 1
ATOM 699 O O . GLY A 1 83 ? -5.610 5.802 23.985 1.00 93.19 83 GLY A O 1
ATOM 700 N N . ASN A 1 84 ? -6.004 3.654 24.583 1.00 92.19 84 ASN A N 1
ATOM 701 C CA . ASN A 1 84 ? -5.788 3.798 26.028 1.00 92.19 84 ASN A CA 1
ATOM 702 C C . ASN A 1 84 ? -4.360 3.399 26.456 1.00 92.19 84 ASN A C 1
ATOM 704 O O . ASN A 1 84 ? -4.141 3.000 27.596 1.00 92.19 84 ASN A O 1
ATOM 708 N N . THR A 1 85 ? -3.394 3.427 25.533 1.00 93.31 85 THR A N 1
ATOM 709 C CA . THR A 1 85 ? -1.998 3.052 25.806 1.00 93.31 85 THR A CA 1
ATOM 710 C C . THR A 1 85 ? -1.097 4.277 25.932 1.00 93.31 85 THR A C 1
ATOM 712 O O . THR A 1 85 ? -1.459 5.378 25.527 1.00 93.31 85 THR A O 1
ATOM 715 N N . ASN A 1 86 ? 0.131 4.071 26.412 1.00 94.56 86 ASN A N 1
ATOM 716 C CA . ASN A 1 86 ? 1.138 5.130 26.523 1.00 94.56 86 ASN A CA 1
ATOM 717 C C . ASN A 1 86 ? 2.036 5.260 25.277 1.00 94.56 86 ASN A C 1
ATOM 719 O O . ASN A 1 86 ? 3.022 5.997 25.305 1.00 94.56 86 ASN A O 1
ATOM 723 N N . PHE A 1 87 ? 1.733 4.557 24.180 1.00 96.25 87 PHE A N 1
ATOM 724 C CA . PHE A 1 87 ? 2.560 4.606 22.975 1.00 96.25 87 PHE A CA 1
ATOM 725 C C . PHE A 1 87 ? 2.390 5.937 22.232 1.00 96.25 87 PHE A C 1
ATOM 727 O O . PHE A 1 87 ? 1.326 6.230 21.687 1.00 96.25 87 PHE A O 1
ATOM 734 N N . THR A 1 88 ? 3.477 6.707 22.175 1.00 97.75 88 THR A N 1
ATOM 735 C CA . THR A 1 88 ? 3.635 7.957 21.399 1.00 97.75 88 THR A CA 1
ATOM 736 C C . THR A 1 88 ? 4.766 7.862 20.365 1.00 97.75 88 THR A C 1
ATOM 738 O O . THR A 1 88 ? 5.140 8.848 19.725 1.00 97.75 88 THR A O 1
ATOM 741 N N . SER A 1 89 ? 5.341 6.666 20.208 1.00 98.00 89 SER A N 1
ATOM 742 C CA . SER A 1 89 ? 6.307 6.316 19.171 1.00 98.00 89 SER A CA 1
ATOM 743 C C . SER A 1 89 ? 6.125 4.860 18.754 1.00 98.00 89 SER A C 1
ATOM 745 O O . SER A 1 89 ? 5.797 4.003 19.578 1.00 98.00 89 SER A O 1
ATOM 747 N N . ASP A 1 90 ? 6.360 4.581 17.473 1.00 98.19 90 ASP A N 1
ATOM 748 C CA . ASP A 1 90 ? 6.308 3.234 16.906 1.00 98.19 90 ASP A CA 1
ATOM 749 C C . ASP A 1 90 ? 7.694 2.587 16.733 1.00 98.19 90 ASP A C 1
ATOM 751 O O . ASP A 1 90 ? 7.829 1.480 16.206 1.00 98.19 90 ASP A O 1
ATOM 755 N N . ARG A 1 91 ? 8.750 3.256 17.217 1.00 97.50 91 ARG A N 1
ATOM 756 C CA . ARG A 1 91 ? 10.117 2.732 17.187 1.00 97.50 91 ARG A CA 1
ATOM 757 C C . ARG A 1 91 ? 10.194 1.399 17.934 1.00 97.50 91 ARG A C 1
ATOM 759 O O . ARG A 1 91 ? 9.842 1.308 19.105 1.00 97.50 91 ARG A O 1
ATOM 766 N N . GLY A 1 92 ? 10.726 0.384 17.256 1.00 95.25 92 GLY A N 1
ATOM 767 C CA . GLY A 1 92 ? 10.969 -0.943 17.827 1.00 95.25 92 GLY A CA 1
ATOM 768 C C . GLY A 1 92 ? 9.843 -1.956 17.615 1.00 95.25 92 GLY A C 1
ATOM 769 O O . GLY A 1 92 ? 10.078 -3.139 17.832 1.00 95.25 92 GLY A O 1
ATOM 770 N N . TRP A 1 93 ? 8.668 -1.535 17.133 1.00 96.62 93 TRP A N 1
ATOM 771 C CA . TRP A 1 93 ? 7.538 -2.448 16.902 1.00 96.62 93 TRP A CA 1
ATOM 772 C C . TRP A 1 93 ? 6.741 -2.164 15.619 1.00 96.62 93 TRP A C 1
ATOM 774 O O . TRP A 1 93 ? 6.198 -3.086 15.014 1.00 96.62 93 TRP A O 1
ATOM 784 N N . GLY A 1 94 ? 6.720 -0.915 15.147 1.00 97.69 94 GLY A N 1
ATOM 785 C CA . GLY A 1 94 ? 5.878 -0.467 14.037 1.00 97.69 94 GLY A CA 1
ATOM 786 C C . GLY A 1 94 ? 6.374 -0.788 12.627 1.00 97.69 94 GLY A C 1
ATOM 787 O O . GLY A 1 94 ? 5.702 -0.418 11.669 1.00 97.69 94 GLY A O 1
ATOM 788 N N . CYS A 1 95 ? 7.522 -1.455 12.440 1.00 98.06 95 CYS A N 1
ATOM 789 C CA . CYS A 1 95 ? 8.139 -1.565 11.108 1.00 98.06 95 CYS A CA 1
ATOM 790 C C . CYS A 1 95 ? 7.221 -2.212 10.070 1.00 98.06 95 CYS A C 1
ATOM 792 O O . CYS A 1 95 ? 7.086 -1.688 8.969 1.00 98.06 95 CYS A O 1
ATOM 794 N N . MET A 1 96 ? 6.547 -3.312 10.421 1.00 98.31 96 MET A N 1
ATOM 795 C CA . MET A 1 96 ? 5.623 -3.966 9.493 1.00 98.31 96 MET A CA 1
ATOM 796 C C . MET A 1 96 ? 4.393 -3.097 9.202 1.00 98.31 96 MET A C 1
ATOM 798 O O . MET A 1 96 ? 3.876 -3.125 8.088 1.00 98.31 96 MET A O 1
ATOM 802 N N . LEU A 1 97 ? 3.943 -2.292 10.168 1.00 98.50 97 LEU A N 1
ATOM 803 C CA . LEU A 1 97 ? 2.821 -1.374 9.977 1.00 98.50 97 LEU A CA 1
ATOM 804 C C . LEU A 1 97 ? 3.209 -0.281 8.972 1.00 98.50 97 LEU A C 1
ATOM 806 O O . LEU A 1 97 ? 2.450 -0.022 8.042 1.00 98.50 97 LEU A O 1
ATOM 810 N N . ARG A 1 98 ? 4.423 0.276 9.083 1.00 98.62 98 ARG A N 1
ATOM 811 C CA . ARG A 1 98 ? 4.982 1.226 8.104 1.00 98.62 98 ARG A CA 1
ATOM 812 C C . ARG A 1 98 ? 5.151 0.603 6.718 1.00 98.62 98 ARG A C 1
ATOM 814 O O . ARG A 1 98 ? 4.789 1.230 5.726 1.00 98.62 98 ARG A O 1
ATOM 821 N N . CYS A 1 99 ? 5.604 -0.650 6.630 1.00 98.25 99 CYS A N 1
ATOM 822 C CA . CYS A 1 99 ? 5.621 -1.389 5.362 1.00 98.25 99 CYS A CA 1
ATOM 823 C C . CYS A 1 99 ? 4.214 -1.535 4.762 1.00 98.25 99 CYS A C 1
ATOM 825 O O . CYS A 1 99 ? 4.034 -1.325 3.565 1.00 98.25 99 CYS A O 1
ATOM 827 N N . GLY A 1 100 ? 3.207 -1.831 5.587 1.00 98.25 100 GLY A N 1
ATOM 828 C CA . GLY A 1 100 ? 1.807 -1.864 5.168 1.00 98.25 100 GLY A CA 1
ATOM 829 C C . GLY A 1 100 ? 1.314 -0.521 4.627 1.00 98.25 100 GLY A C 1
ATOM 830 O O . GLY A 1 100 ? 0.697 -0.488 3.563 1.00 98.25 100 GLY A O 1
ATOM 831 N N . GLN A 1 101 ? 1.644 0.583 5.309 1.00 98.69 101 GLN A N 1
ATOM 832 C CA . GLN A 1 101 ? 1.344 1.937 4.831 1.00 98.69 101 GLN A CA 1
ATOM 833 C C . GLN A 1 101 ? 1.964 2.194 3.453 1.00 98.69 101 GLN A C 1
ATOM 835 O O . GLN A 1 101 ? 1.286 2.724 2.580 1.00 98.69 101 GLN A O 1
ATOM 840 N N . MET A 1 102 ? 3.214 1.776 3.221 1.00 98.56 102 MET A N 1
ATOM 841 C CA . MET A 1 102 ? 3.865 1.941 1.915 1.00 98.56 102 MET A CA 1
ATOM 842 C C . MET A 1 102 ? 3.173 1.119 0.821 1.00 98.56 102 MET A C 1
ATOM 844 O O . MET A 1 102 ? 2.979 1.624 -0.280 1.00 98.56 102 MET A O 1
ATOM 848 N N . VAL A 1 103 ? 2.740 -0.114 1.115 1.00 97.00 103 VAL A N 1
ATOM 849 C CA . VAL A 1 103 ? 2.023 -0.967 0.147 1.00 97.00 103 VAL A CA 1
ATOM 850 C C . VAL A 1 103 ? 0.693 -0.343 -0.273 1.00 97.00 103 VAL A C 1
ATOM 852 O O . VAL A 1 103 ? 0.438 -0.194 -1.469 1.00 97.00 103 VAL A O 1
ATOM 855 N N . ILE A 1 104 ? -0.155 0.043 0.684 1.00 97.44 104 ILE A N 1
ATOM 856 C CA . ILE A 1 104 ? -1.458 0.631 0.349 1.00 97.44 104 ILE A CA 1
ATOM 857 C C . ILE A 1 104 ? -1.318 2.060 -0.185 1.00 97.44 104 ILE A C 1
ATOM 859 O O . ILE A 1 104 ? -1.998 2.416 -1.140 1.00 97.44 104 ILE A O 1
ATOM 863 N N . GLY A 1 105 ? -0.378 2.853 0.335 1.00 97.75 105 GLY A N 1
ATOM 864 C CA . GLY A 1 105 ? -0.053 4.174 -0.202 1.00 97.75 105 GLY A CA 1
ATOM 865 C C . GLY A 1 105 ? 0.387 4.096 -1.660 1.00 97.75 105 GLY A C 1
ATOM 866 O O . GLY A 1 105 ? -0.069 4.883 -2.484 1.00 97.75 105 GLY A O 1
ATOM 867 N N . GLN A 1 106 ? 1.186 3.089 -2.017 1.00 97.94 106 GLN A N 1
ATOM 868 C CA . GLN A 1 106 ? 1.584 2.867 -3.400 1.00 97.94 106 GLN A CA 1
ATOM 869 C C . GLN A 1 106 ? 0.404 2.490 -4.306 1.00 97.94 106 GLN A C 1
ATOM 871 O O . GLN A 1 106 ? 0.332 2.948 -5.449 1.00 97.94 106 GLN A O 1
ATOM 876 N N . ALA A 1 107 ? -0.538 1.693 -3.803 1.00 96.81 107 ALA A N 1
ATOM 877 C CA . ALA A 1 107 ? -1.760 1.384 -4.535 1.00 96.81 107 ALA A CA 1
ATOM 878 C C . ALA A 1 107 ? -2.624 2.631 -4.774 1.00 96.81 107 ALA A C 1
ATOM 880 O O . ALA A 1 107 ? -3.117 2.822 -5.882 1.00 96.81 107 ALA A O 1
ATOM 881 N N . LEU A 1 108 ? -2.751 3.509 -3.775 1.00 96.88 108 LEU A N 1
ATOM 882 C CA . LEU A 1 108 ? -3.487 4.770 -3.899 1.00 96.88 108 LEU A CA 1
ATOM 883 C C . LEU A 1 108 ? -2.820 5.736 -4.883 1.00 96.88 108 LEU A C 1
ATOM 885 O O . LEU A 1 108 ? -3.515 6.369 -5.672 1.00 96.88 108 LEU A O 1
ATOM 889 N N . ILE A 1 109 ? -1.485 5.806 -4.896 1.00 97.31 109 ILE A N 1
ATOM 890 C CA . ILE A 1 109 ? -0.744 6.567 -5.913 1.00 97.31 109 ILE A CA 1
ATOM 891 C C . ILE A 1 109 ? -1.064 6.033 -7.311 1.00 97.31 109 ILE A C 1
ATOM 893 O O . ILE A 1 109 ? -1.359 6.817 -8.205 1.00 97.31 109 ILE A O 1
ATOM 897 N N . PHE A 1 110 ? -1.050 4.713 -7.519 1.00 96.00 110 PHE A N 1
ATOM 898 C CA . PHE A 1 110 ? -1.384 4.154 -8.834 1.00 96.00 110 PHE A CA 1
ATOM 899 C C . PHE A 1 110 ? -2.836 4.397 -9.220 1.00 96.00 110 PHE A C 1
ATOM 901 O O . PHE A 1 110 ? -3.096 4.659 -10.389 1.00 96.00 110 PHE A O 1
ATOM 908 N N . LEU A 1 111 ? -3.752 4.327 -8.256 1.00 95.25 111 LEU A N 1
ATOM 909 C CA . LEU A 1 111 ? -5.173 4.534 -8.492 1.00 95.25 111 LEU A CA 1
ATOM 910 C C . LEU A 1 111 ? -5.476 5.973 -8.910 1.00 95.25 111 LEU A C 1
ATOM 912 O O . LEU A 1 111 ? -6.147 6.185 -9.914 1.00 95.25 111 LEU A O 1
ATOM 916 N N . HIS A 1 112 ? -4.979 6.948 -8.154 1.00 95.62 112 HIS A N 1
ATOM 917 C CA . HIS A 1 112 ? -5.395 8.341 -8.323 1.00 95.62 112 HIS A CA 1
ATOM 918 C C . HIS A 1 112 ? -4.446 9.161 -9.202 1.00 95.62 112 HIS A C 1
ATOM 920 O O . HIS A 1 112 ? -4.892 10.105 -9.842 1.00 95.62 112 HIS A O 1
ATOM 926 N N . LEU A 1 113 ? -3.153 8.820 -9.244 1.00 96.75 113 LEU A N 1
ATOM 927 C CA . LEU A 1 113 ? -2.129 9.579 -9.983 1.00 96.75 113 LEU A CA 1
ATOM 928 C C . LEU A 1 113 ? -1.505 8.781 -11.140 1.00 96.75 113 LEU A C 1
ATOM 930 O O . LEU A 1 113 ? -0.913 9.360 -12.049 1.00 96.75 113 LEU A O 1
ATOM 934 N N . GLY A 1 114 ? -1.628 7.452 -11.120 1.00 96.38 114 GLY A N 1
ATOM 935 C CA . GLY A 1 114 ? -1.041 6.554 -12.112 1.00 96.38 114 GLY A CA 1
ATOM 936 C C . GLY A 1 114 ? 0.401 6.129 -11.807 1.00 96.38 114 GLY A C 1
ATOM 937 O O . GLY A 1 114 ? 1.136 6.749 -11.035 1.00 96.38 114 GLY A O 1
ATOM 938 N N . ARG A 1 115 ? 0.843 5.034 -12.443 1.00 95.62 115 ARG A N 1
ATOM 939 C CA . ARG A 1 115 ? 2.209 4.481 -12.303 1.00 95.62 115 ARG A CA 1
ATOM 940 C C . ARG A 1 115 ? 3.304 5.458 -12.743 1.00 95.62 115 ARG A C 1
ATOM 942 O O . ARG A 1 115 ? 4.427 5.424 -12.219 1.00 95.62 115 ARG A O 1
ATOM 949 N N . ASP A 1 116 ? 2.990 6.286 -13.730 1.00 96.69 116 ASP A N 1
ATOM 950 C CA . ASP A 1 116 ? 3.935 7.188 -14.386 1.00 96.69 116 ASP A CA 1
ATOM 951 C C . ASP A 1 116 ? 4.145 8.490 -13.620 1.00 96.69 116 ASP A C 1
ATOM 953 O O . ASP A 1 116 ? 5.142 9.168 -13.854 1.00 96.69 116 ASP A O 1
ATOM 957 N N . TRP A 1 117 ? 3.284 8.784 -12.643 1.00 97.69 117 TRP A N 1
ATOM 958 C CA . TRP A 1 117 ? 3.436 9.947 -11.782 1.00 97.69 117 TRP A CA 1
ATOM 959 C C . TRP A 1 117 ? 4.779 9.939 -11.044 1.00 97.69 117 TRP A C 1
ATOM 961 O O . TRP A 1 117 ? 5.263 8.894 -10.576 1.00 97.69 117 TRP A O 1
ATOM 971 N N . ARG A 1 118 ? 5.383 11.122 -10.946 1.00 97.69 118 ARG A N 1
ATOM 972 C CA . ARG A 1 118 ? 6.623 11.384 -10.219 1.00 97.69 118 ARG A CA 1
ATOM 973 C C . ARG A 1 118 ? 6.416 12.574 -9.289 1.00 97.69 118 ARG A C 1
ATOM 975 O O . ARG A 1 118 ? 5.728 13.524 -9.654 1.00 97.69 118 ARG A O 1
ATOM 982 N N . TRP A 1 119 ? 7.001 12.486 -8.102 1.00 97.56 119 TRP A N 1
ATOM 983 C CA . TRP A 1 119 ? 7.018 13.570 -7.134 1.00 97.56 119 TRP A CA 1
ATOM 984 C C . TRP A 1 119 ? 7.999 14.645 -7.588 1.00 97.56 119 TRP A C 1
ATOM 986 O O . TRP A 1 119 ? 9.074 14.338 -8.103 1.00 97.56 119 TRP A O 1
ATOM 996 N N . ASP A 1 120 ? 7.611 15.892 -7.369 1.00 94.75 120 ASP A N 1
ATOM 997 C CA . ASP A 1 120 ? 8.396 17.074 -7.678 1.00 94.75 120 ASP A CA 1
ATOM 998 C C . ASP A 1 120 ? 8.333 18.002 -6.450 1.00 94.75 120 ASP A C 1
ATOM 1000 O O . ASP A 1 120 ? 7.224 18.377 -6.046 1.00 94.75 120 ASP A O 1
ATOM 1004 N N . PRO A 1 121 ? 9.476 18.331 -5.814 1.00 92.56 121 PRO A N 1
ATOM 1005 C CA . PRO A 1 121 ? 9.516 19.199 -4.638 1.00 92.56 121 PRO A CA 1
ATOM 1006 C C . PRO A 1 121 ? 8.976 20.608 -4.902 1.00 92.56 121 PRO A C 1
ATOM 1008 O O . PRO A 1 121 ? 8.435 21.226 -3.984 1.00 92.56 121 PRO A O 1
ATOM 1011 N N . ASP A 1 122 ? 9.076 21.097 -6.138 1.00 94.88 122 ASP A N 1
ATOM 1012 C CA . ASP A 1 122 ? 8.688 22.457 -6.510 1.00 94.88 122 ASP A CA 1
ATOM 1013 C C . ASP A 1 122 ? 7.199 22.546 -6.881 1.00 94.88 122 ASP A C 1
ATOM 1015 O O . ASP A 1 122 ? 6.618 23.633 -6.962 1.00 94.88 122 ASP A O 1
ATOM 1019 N N . LYS A 1 123 ? 6.535 21.395 -7.056 1.00 94.56 123 LYS A N 1
ATOM 1020 C CA . LYS A 1 123 ? 5.127 21.316 -7.443 1.00 94.56 123 LYS A CA 1
ATOM 1021 C C . LYS A 1 123 ? 4.228 20.922 -6.278 1.00 94.56 123 LYS A C 1
ATOM 1023 O O . LYS A 1 123 ? 4.269 19.818 -5.737 1.00 94.56 123 LYS A O 1
ATOM 1028 N N . ARG A 1 124 ? 3.263 21.794 -5.979 1.00 95.19 124 ARG A N 1
ATOM 1029 C CA . ARG A 1 124 ? 2.186 21.494 -5.029 1.00 95.19 124 ARG A CA 1
ATOM 1030 C C . ARG A 1 124 ? 1.062 20.683 -5.682 1.00 95.19 124 ARG A C 1
ATOM 1032 O O . ARG A 1 124 ? 0.058 21.239 -6.120 1.00 95.19 124 ARG A O 1
ATOM 1039 N N . ASP A 1 125 ? 1.219 19.365 -5.712 1.00 96.44 125 ASP A N 1
ATOM 1040 C CA . ASP A 1 125 ? 0.197 18.427 -6.191 1.00 96.44 125 ASP A CA 1
ATOM 1041 C C . ASP A 1 125 ? -0.871 18.160 -5.109 1.00 96.44 125 ASP A C 1
ATOM 1043 O O . ASP A 1 125 ? -0.599 17.600 -4.045 1.00 96.44 125 ASP A O 1
ATOM 1047 N N . ILE A 1 126 ? -2.105 18.604 -5.361 1.00 97.12 126 ILE A N 1
ATOM 1048 C CA . ILE A 1 126 ? -3.205 18.520 -4.392 1.00 97.12 126 ILE A CA 1
ATOM 1049 C C . ILE A 1 126 ? -3.681 17.082 -4.187 1.00 97.12 126 ILE A C 1
ATOM 1051 O O . ILE A 1 126 ? -4.026 16.721 -3.060 1.00 97.12 126 ILE A O 1
ATOM 1055 N N . ASP A 1 127 ? -3.694 16.264 -5.235 1.00 96.25 127 ASP A N 1
ATOM 1056 C CA . ASP A 1 127 ? -4.188 14.891 -5.156 1.00 96.25 127 ASP A CA 1
ATOM 1057 C C . ASP A 1 127 ? -3.167 13.990 -4.455 1.00 96.25 127 ASP A C 1
ATOM 1059 O O . ASP A 1 127 ? -3.537 13.203 -3.580 1.00 96.25 127 ASP A O 1
ATOM 1063 N N . TYR A 1 128 ? -1.871 14.224 -4.684 1.00 97.81 128 TYR A N 1
ATOM 1064 C CA . TYR A 1 128 ? -0.802 13.662 -3.854 1.00 97.81 128 TYR A CA 1
ATOM 1065 C C . TYR A 1 128 ? -0.970 14.016 -2.369 1.00 97.81 128 TYR A C 1
ATOM 1067 O O . TYR A 1 128 ? -0.916 13.138 -1.505 1.00 97.81 128 TYR A O 1
ATOM 1075 N N . LEU A 1 129 ? -1.218 15.290 -2.047 1.00 97.56 129 LEU A N 1
ATOM 1076 C CA . LEU A 1 129 ? -1.396 15.724 -0.658 1.00 97.56 129 LEU A CA 1
ATOM 1077 C C . LEU A 1 129 ? -2.650 15.125 -0.008 1.00 97.56 129 LEU A C 1
ATOM 1079 O O . LEU A 1 129 ? -2.632 14.856 1.194 1.00 97.56 129 LEU A O 1
ATOM 1083 N N . LYS A 1 130 ? -3.730 14.895 -0.767 1.00 96.94 130 LYS A N 1
ATOM 1084 C CA . LYS A 1 130 ? -4.911 14.169 -0.272 1.00 96.94 130 LYS A CA 1
ATOM 1085 C C . LYS A 1 130 ? -4.542 12.743 0.123 1.00 96.94 130 LYS A C 1
ATOM 1087 O O . LYS A 1 130 ? -4.894 12.342 1.228 1.00 96.94 130 LYS A O 1
ATOM 1092 N N . ILE A 1 131 ? -3.790 12.026 -0.718 1.00 97.56 131 ILE A N 1
ATOM 1093 C CA . ILE A 1 131 ? -3.309 10.673 -0.400 1.00 97.56 131 ILE A CA 1
ATOM 1094 C C . ILE A 1 131 ? -2.413 10.707 0.838 1.00 97.56 131 ILE A C 1
ATOM 1096 O O . ILE A 1 131 ? -2.640 9.951 1.776 1.00 97.56 131 ILE A O 1
ATOM 1100 N N . LEU A 1 132 ? -1.424 11.605 0.885 1.00 97.75 132 LEU A N 1
ATOM 1101 C CA . LEU A 1 132 ? -0.469 11.683 1.993 1.00 97.75 132 LEU A CA 1
ATOM 1102 C C . LEU A 1 132 ? -1.163 11.909 3.347 1.00 97.75 132 LEU A C 1
ATOM 1104 O O . LEU A 1 132 ? -0.807 11.271 4.340 1.00 97.75 132 LEU A O 1
ATOM 1108 N N . ARG A 1 133 ? -2.203 12.754 3.381 1.00 97.62 133 ARG A N 1
ATOM 1109 C CA . ARG A 1 133 ? -3.010 13.016 4.586 1.00 97.62 133 ARG A CA 1
ATOM 1110 C C . ARG A 1 133 ? -3.674 11.767 5.157 1.00 97.62 133 ARG A C 1
ATOM 1112 O O . ARG A 1 133 ? -3.926 11.718 6.358 1.00 97.62 133 ARG A O 1
ATOM 1119 N N . MET A 1 134 ? -3.920 10.747 4.336 1.00 97.75 134 MET A N 1
ATOM 1120 C CA . MET A 1 134 ? -4.525 9.491 4.786 1.00 97.75 134 MET A CA 1
ATOM 1121 C C . MET A 1 134 ? -3.605 8.675 5.707 1.00 97.75 134 MET A C 1
ATOM 1123 O O . MET A 1 134 ? -4.082 7.765 6.385 1.00 97.75 134 MET A O 1
ATOM 1127 N N . PHE A 1 135 ? -2.312 9.014 5.756 1.00 98.44 135 PHE A N 1
ATOM 1128 C CA . PHE A 1 135 ? -1.267 8.299 6.495 1.00 98.44 135 PHE A CA 1
ATOM 1129 C C . PHE A 1 135 ? -0.647 9.100 7.639 1.00 98.44 135 PHE A C 1
ATOM 1131 O O . PHE A 1 135 ? 0.241 8.582 8.320 1.00 98.44 135 PHE A O 1
ATOM 1138 N N . GLU A 1 136 ? -1.084 10.345 7.855 1.00 98.06 136 GLU A N 1
ATOM 1139 C CA . GLU A 1 136 ? -0.614 11.155 8.981 1.00 98.06 136 GLU A CA 1
ATOM 1140 C C . GLU A 1 136 ? -0.768 10.387 10.300 1.00 98.06 136 GLU A C 1
ATOM 1142 O O . GLU A 1 136 ? -1.741 9.660 10.497 1.00 98.06 136 GLU A O 1
ATOM 1147 N N . ASP A 1 137 ? 0.163 10.565 11.240 1.00 98.31 137 ASP A N 1
ATOM 1148 C CA . ASP A 1 137 ? 0.114 9.917 12.559 1.00 98.31 137 ASP A CA 1
ATOM 1149 C C . ASP A 1 137 ? -0.912 10.595 13.486 1.00 98.31 137 ASP A C 1
ATOM 1151 O O . ASP A 1 137 ? -0.595 11.107 14.565 1.00 98.31 137 ASP A O 1
ATOM 1155 N N . LYS A 1 138 ? -2.167 10.627 13.035 1.00 96.38 138 LYS A N 1
ATOM 1156 C CA . LYS A 1 138 ? -3.332 11.186 13.714 1.00 96.38 138 LYS A CA 1
ATOM 1157 C C . LYS A 1 138 ? -4.470 10.178 13.672 1.00 96.38 138 LYS A C 1
ATOM 1159 O O . LYS A 1 138 ? -4.692 9.514 12.666 1.00 96.38 138 LYS A O 1
ATOM 1164 N N . ARG A 1 139 ? -5.278 10.156 14.733 1.00 95.75 139 ARG A N 1
ATOM 1165 C CA . ARG A 1 139 ? -6.440 9.257 14.857 1.00 95.75 139 ARG A CA 1
ATOM 1166 C C . ARG A 1 139 ? -7.450 9.401 13.711 1.00 95.75 139 ARG A C 1
ATOM 1168 O O . ARG A 1 139 ? -8.113 8.428 13.379 1.00 95.75 139 ARG A O 1
ATOM 1175 N N . SER A 1 140 ? -7.571 10.594 13.130 1.00 95.25 140 SER A N 1
ATOM 1176 C CA . SER A 1 140 ? -8.503 10.885 12.037 1.00 95.25 140 SER A CA 1
ATOM 1177 C C . SER A 1 140 ? -8.058 10.349 10.674 1.00 95.25 140 SER A C 1
ATOM 1179 O O . SER A 1 140 ? -8.888 10.241 9.779 1.00 95.25 140 SER A O 1
ATOM 1181 N N . ALA A 1 141 ? -6.773 10.033 10.491 1.00 96.88 141 ALA A N 1
ATOM 1182 C CA . ALA A 1 141 ? -6.264 9.536 9.221 1.00 96.88 141 ALA A CA 1
ATOM 1183 C C . ALA A 1 141 ? -6.521 8.014 9.102 1.00 96.88 141 ALA A C 1
ATOM 1185 O O . ALA A 1 141 ? -6.114 7.261 9.998 1.00 96.88 141 ALA A O 1
ATOM 1186 N N . PRO A 1 142 ? -7.191 7.543 8.029 1.00 96.44 142 PRO A N 1
ATOM 1187 C CA . PRO A 1 142 ? -7.715 6.175 7.917 1.00 96.44 142 PRO A CA 1
ATOM 1188 C C . PRO A 1 142 ? -6.632 5.091 7.917 1.00 96.44 142 PRO A C 1
ATOM 1190 O O . PRO A 1 142 ? -6.847 4.003 8.445 1.00 96.44 142 PRO A O 1
ATOM 1193 N N . TYR A 1 143 ? -5.447 5.397 7.389 1.00 98.06 143 TYR A N 1
ATOM 1194 C CA . TYR A 1 143 ? -4.304 4.484 7.341 1.00 98.06 143 TYR A CA 1
ATOM 1195 C C . TYR A 1 143 ? -3.166 4.940 8.261 1.00 98.06 143 TYR A C 1
ATOM 1197 O O . TYR A 1 143 ? -2.004 4.602 8.037 1.00 98.06 143 TYR A O 1
ATOM 1205 N N . SER A 1 144 ? -3.480 5.720 9.298 1.00 98.38 144 SER A N 1
ATOM 1206 C CA . SER A 1 144 ? -2.520 6.120 10.329 1.00 98.38 144 SER A CA 1
ATOM 1207 C C . SER A 1 144 ? -1.986 4.927 11.121 1.00 98.38 144 SER A C 1
ATOM 1209 O O . SER A 1 144 ? -2.625 3.875 11.225 1.00 98.38 144 SER A O 1
ATOM 1211 N N . ILE A 1 145 ? -0.835 5.118 11.773 1.00 98.56 145 ILE A N 1
ATOM 1212 C CA . ILE A 1 145 ? -0.295 4.136 12.721 1.00 98.56 145 ILE A CA 1
ATOM 1213 C C . ILE A 1 145 ? -1.301 3.805 13.836 1.00 98.56 145 ILE A C 1
ATOM 1215 O O . ILE A 1 145 ? -1.380 2.659 14.274 1.00 98.56 145 ILE A O 1
ATOM 1219 N N . HIS A 1 146 ? -2.121 4.782 14.245 1.00 98.31 146 HIS A N 1
ATOM 1220 C CA . HIS A 1 146 ? -3.183 4.620 15.237 1.00 98.31 146 HIS A CA 1
ATOM 1221 C C . HIS A 1 146 ? -4.241 3.635 14.760 1.00 98.31 146 HIS A C 1
ATOM 1223 O O . HIS A 1 146 ? -4.527 2.670 15.466 1.00 98.31 146 HIS A O 1
ATOM 1229 N N . GLN A 1 147 ? -4.800 3.864 13.569 1.00 98.06 147 GLN A N 1
ATOM 1230 C CA . GLN A 1 147 ? -5.860 3.021 13.017 1.00 98.06 147 GLN A CA 1
ATOM 1231 C C . GLN A 1 147 ? -5.354 1.604 12.749 1.00 98.06 147 GLN A C 1
ATOM 1233 O O . GLN A 1 147 ? -6.013 0.636 13.120 1.00 98.06 147 GLN A O 1
ATOM 1238 N N . ILE A 1 148 ? -4.145 1.464 12.201 1.00 98.38 148 ILE A N 1
ATOM 1239 C CA . ILE A 1 148 ? -3.545 0.151 11.935 1.00 98.38 148 ILE A CA 1
ATOM 1240 C C . ILE A 1 148 ? -3.301 -0.620 13.239 1.00 98.38 148 ILE A C 1
ATOM 1242 O O . ILE A 1 148 ? -3.681 -1.788 13.341 1.00 98.38 148 ILE A O 1
ATOM 1246 N N . ALA A 1 149 ? -2.700 0.014 14.251 1.00 98.06 149 ALA A N 1
ATOM 1247 C CA . ALA A 1 149 ? -2.414 -0.646 15.522 1.00 98.06 149 ALA A CA 1
ATOM 1248 C C . ALA A 1 149 ? -3.699 -1.047 16.266 1.00 98.06 149 ALA A C 1
ATOM 1250 O O . ALA A 1 149 ? -3.802 -2.174 16.746 1.00 98.06 149 ALA A O 1
ATOM 1251 N N . LEU A 1 150 ? -4.702 -0.163 16.314 1.00 97.62 150 LEU A N 1
ATOM 1252 C CA . LEU A 1 150 ? -5.988 -0.448 16.960 1.00 97.62 150 LEU A CA 1
ATOM 1253 C C . LEU A 1 150 ? -6.780 -1.528 16.216 1.00 97.62 150 LEU A C 1
ATOM 1255 O O . LEU A 1 150 ? -7.363 -2.409 16.844 1.00 97.62 150 LEU A O 1
ATOM 1259 N N . MET A 1 151 ? -6.756 -1.523 14.882 1.00 97.81 151 MET A N 1
ATOM 1260 C CA . MET A 1 151 ? -7.402 -2.562 14.080 1.00 97.81 151 MET A CA 1
ATOM 1261 C C . MET A 1 151 ? -6.740 -3.937 14.266 1.00 97.81 151 MET A C 1
ATOM 1263 O O . MET A 1 151 ? -7.414 -4.972 14.183 1.00 97.81 151 MET A O 1
ATOM 1267 N N . GLY A 1 152 ? -5.441 -3.958 14.582 1.00 97.31 152 GLY A N 1
ATOM 1268 C CA . GLY A 1 152 ? -4.697 -5.161 14.959 1.00 97.31 152 GLY A CA 1
ATOM 1269 C C . GLY A 1 152 ? -5.293 -5.913 16.148 1.00 97.31 152 GLY A C 1
ATOM 1270 O O . GLY A 1 152 ? -5.239 -7.143 16.165 1.00 97.31 152 GLY A O 1
ATOM 1271 N N . VAL A 1 153 ? -5.963 -5.217 17.074 1.00 95.06 153 VAL A N 1
ATOM 1272 C CA . VAL A 1 153 ? -6.622 -5.840 18.236 1.00 95.06 153 VAL A CA 1
ATOM 1273 C C . VAL A 1 153 ? -7.694 -6.831 17.790 1.00 95.06 153 VAL A C 1
ATOM 1275 O O . VAL A 1 153 ? -7.788 -7.926 18.337 1.00 95.06 153 VAL A O 1
ATOM 1278 N N . SER A 1 154 ? -8.423 -6.519 16.712 1.00 94.06 154 SER A N 1
ATOM 1279 C CA . SER A 1 154 ? -9.407 -7.447 16.131 1.00 94.06 154 SER A CA 1
ATOM 1280 C C . SER A 1 154 ? -8.795 -8.691 15.470 1.00 94.06 154 SER A C 1
ATOM 1282 O O . SER A 1 154 ? -9.523 -9.606 15.103 1.00 94.06 154 SER A O 1
ATOM 1284 N N . HIS A 1 155 ? -7.466 -8.745 15.359 1.00 93.94 155 HIS A N 1
ATOM 1285 C CA . HIS A 1 155 ? -6.682 -9.876 14.859 1.00 93.94 155 HIS A CA 1
ATOM 1286 C C . HIS A 1 155 ? -5.758 -10.459 15.944 1.00 93.94 155 HIS A C 1
ATOM 1288 O O . HIS A 1 155 ? -4.758 -11.108 15.628 1.00 93.94 155 HIS A O 1
ATOM 1294 N N . GLY A 1 156 ? -6.064 -10.205 17.222 1.00 95.69 156 GLY A N 1
ATOM 1295 C CA . GLY A 1 156 ? -5.309 -10.730 18.359 1.00 95.69 156 GLY A CA 1
ATOM 1296 C C . GLY A 1 156 ? -3.932 -10.093 18.551 1.00 95.69 156 GLY A C 1
ATOM 1297 O O . GLY A 1 156 ? -3.064 -10.725 19.145 1.00 95.69 156 GLY A O 1
ATOM 1298 N N . LYS A 1 157 ? -3.709 -8.877 18.030 1.00 97.12 157 LYS A N 1
ATOM 1299 C CA . LYS A 1 157 ? -2.481 -8.102 18.247 1.00 97.12 157 LYS A CA 1
ATOM 1300 C C . LYS A 1 157 ? -2.735 -6.890 19.123 1.00 97.12 157 LYS A C 1
ATOM 1302 O O . LYS A 1 157 ? -3.531 -6.024 18.773 1.00 97.12 157 LYS A O 1
ATOM 1307 N N . GLN A 1 158 ? -2.028 -6.799 20.236 1.00 96.44 158 GLN A N 1
ATOM 1308 C CA . GLN A 1 158 ? -2.039 -5.612 21.077 1.00 96.44 158 GLN A CA 1
ATOM 1309 C C . GLN A 1 158 ? -1.216 -4.486 20.439 1.00 96.44 158 GLN A C 1
ATOM 1311 O O . GLN A 1 158 ? -0.317 -4.711 19.623 1.00 96.44 158 GLN A O 1
ATOM 1316 N N . VAL A 1 159 ? -1.513 -3.246 20.825 1.00 97.06 159 VAL A N 1
ATOM 1317 C CA . VAL A 1 159 ? -0.690 -2.093 20.438 1.00 97.06 159 VAL A CA 1
ATOM 1318 C C . VAL A 1 159 ? 0.714 -2.284 21.014 1.00 97.06 159 VAL A C 1
ATOM 1320 O O . VAL A 1 159 ? 0.857 -2.588 22.196 1.00 97.06 159 VAL A O 1
ATOM 1323 N N . GLY A 1 160 ? 1.744 -2.105 20.185 1.00 95.19 160 GLY A N 1
ATOM 1324 C CA . GLY A 1 160 ? 3.129 -2.391 20.566 1.00 95.19 160 GLY A CA 1
ATOM 1325 C C . GLY A 1 160 ? 3.642 -3.753 20.091 1.00 95.19 160 GLY A C 1
ATOM 1326 O O . GLY A 1 160 ? 4.847 -3.986 20.133 1.00 95.19 160 GLY A O 1
ATOM 1327 N N . GLU A 1 161 ? 2.774 -4.649 19.610 1.00 95.19 161 GLU A N 1
ATOM 1328 C CA . GLU A 1 161 ? 3.206 -5.943 19.080 1.00 95.19 161 GLU A CA 1
ATOM 1329 C C . GLU A 1 161 ? 3.593 -5.882 17.602 1.00 95.19 161 GLU A C 1
ATOM 1331 O O . GLU A 1 161 ? 3.011 -5.158 16.791 1.00 95.19 161 GLU A O 1
ATOM 1336 N N . TRP A 1 162 ? 4.564 -6.717 17.235 1.00 93.00 162 TRP A N 1
ATOM 1337 C CA . TRP A 1 162 ? 4.995 -6.859 15.852 1.00 93.00 162 TRP A CA 1
ATOM 1338 C C . TRP A 1 162 ? 3.985 -7.660 15.014 1.00 93.00 162 TRP A C 1
ATOM 1340 O O . TRP A 1 162 ? 3.463 -8.698 15.442 1.00 93.00 162 TRP A O 1
ATOM 1350 N N . PHE A 1 163 ? 3.730 -7.194 13.788 1.00 97.00 163 PHE A N 1
ATOM 1351 C CA . PHE A 1 163 ? 2.837 -7.859 12.835 1.00 97.00 163 PHE A CA 1
ATOM 1352 C C . PHE A 1 163 ? 3.638 -8.679 11.829 1.00 97.00 163 PHE A C 1
ATOM 1354 O O . PHE A 1 163 ? 4.664 -8.226 11.332 1.00 97.00 163 PHE A O 1
ATOM 1361 N N . GLY A 1 164 ? 3.111 -9.845 11.449 1.00 96.44 164 GLY A N 1
ATOM 1362 C CA . GLY A 1 164 ? 3.563 -10.544 10.247 1.00 96.44 164 GLY A CA 1
ATOM 1363 C C . GLY A 1 164 ? 2.891 -10.002 8.975 1.00 96.44 164 GLY A C 1
ATOM 1364 O O . GLY A 1 164 ? 1.867 -9.318 9.076 1.00 96.44 164 GLY A O 1
ATOM 1365 N N . PRO A 1 165 ? 3.395 -10.358 7.774 1.00 96.25 165 PRO A N 1
ATOM 1366 C CA . PRO A 1 165 ? 2.832 -9.909 6.495 1.00 96.25 165 PRO A CA 1
ATOM 1367 C C . PRO A 1 165 ? 1.335 -10.204 6.322 1.00 96.25 165 PRO A C 1
ATOM 1369 O O . PRO A 1 165 ? 0.586 -9.349 5.862 1.00 96.25 165 PRO A O 1
ATOM 1372 N N . ASN A 1 166 ? 0.870 -11.388 6.740 1.00 97.00 166 ASN A N 1
ATOM 1373 C CA . ASN A 1 166 ? -0.556 -11.717 6.671 1.00 97.00 166 ASN A CA 1
ATOM 1374 C C . ASN A 1 166 ? -1.390 -10.817 7.597 1.00 97.00 166 ASN A C 1
ATOM 1376 O O . ASN A 1 166 ? -2.410 -10.283 7.182 1.00 97.00 166 ASN A O 1
ATOM 1380 N N . THR A 1 167 ? -0.945 -10.599 8.838 1.00 98.00 167 THR A N 1
ATOM 1381 C CA . THR A 1 167 ? -1.685 -9.781 9.810 1.00 98.00 167 THR A CA 1
ATOM 1382 C C . THR A 1 167 ? -1.871 -8.348 9.320 1.00 98.00 167 THR A C 1
ATOM 1384 O O . THR A 1 167 ? -2.988 -7.838 9.365 1.00 98.00 167 THR A O 1
ATOM 1387 N N . ILE A 1 168 ? -0.812 -7.708 8.805 1.00 98.19 168 ILE A N 1
ATOM 1388 C CA . ILE A 1 168 ? -0.937 -6.349 8.262 1.00 98.19 168 ILE A CA 1
ATOM 1389 C C . ILE A 1 168 ? -1.845 -6.317 7.027 1.00 98.19 168 ILE A C 1
ATOM 1391 O O . ILE A 1 168 ? -2.659 -5.408 6.908 1.00 98.19 168 ILE A O 1
ATOM 1395 N N . ALA A 1 169 ? -1.791 -7.331 6.156 1.00 97.88 169 ALA A N 1
ATOM 1396 C CA . ALA A 1 169 ? -2.675 -7.422 4.995 1.00 97.88 169 ALA A CA 1
ATOM 1397 C C . ALA A 1 169 ? -4.158 -7.532 5.392 1.00 97.88 169 ALA A C 1
ATOM 1399 O O . ALA A 1 169 ? -4.996 -6.845 4.814 1.00 97.88 169 ALA A O 1
ATOM 1400 N N . GLN A 1 170 ? -4.489 -8.340 6.405 1.00 97.94 170 GLN A N 1
ATOM 1401 C CA . GLN A 1 170 ? -5.865 -8.464 6.909 1.00 97.94 170 GLN A CA 1
ATOM 1402 C C . GLN A 1 170 ? -6.352 -7.178 7.593 1.00 97.94 170 GLN A C 1
ATOM 1404 O O . GLN A 1 170 ? -7.491 -6.754 7.395 1.00 97.94 170 GLN A O 1
ATOM 1409 N N . VAL A 1 171 ? -5.475 -6.507 8.344 1.00 98.25 171 VAL A N 1
ATOM 1410 C CA . VAL A 1 171 ? -5.774 -5.196 8.933 1.00 98.25 171 VAL A CA 1
ATOM 1411 C C . VAL A 1 171 ? -6.071 -4.161 7.847 1.00 98.25 171 VAL A C 1
ATOM 1413 O O . VAL A 1 171 ? -7.100 -3.491 7.916 1.00 98.25 171 VAL A O 1
ATOM 1416 N N . LEU A 1 172 ? -5.225 -4.065 6.818 1.00 97.88 172 LEU A N 1
ATOM 1417 C CA . LEU A 1 172 ? -5.436 -3.149 5.696 1.00 97.88 172 LEU A CA 1
ATOM 1418 C C . LEU A 1 172 ? -6.698 -3.493 4.905 1.00 97.88 172 LEU A C 1
ATOM 1420 O O . LEU A 1 172 ? -7.424 -2.581 4.523 1.00 97.88 172 LEU A O 1
ATOM 1424 N N . LYS A 1 173 ? -7.015 -4.783 4.736 1.00 96.81 173 LYS A N 1
ATOM 1425 C CA . LYS A 1 173 ? -8.273 -5.226 4.126 1.00 96.81 173 LYS A CA 1
ATOM 1426 C C . LYS A 1 173 ? -9.490 -4.642 4.839 1.00 96.81 173 LYS A C 1
ATOM 1428 O O . LYS A 1 173 ? -10.408 -4.169 4.179 1.00 96.81 173 LYS A O 1
ATOM 1433 N N . LYS A 1 174 ? -9.490 -4.644 6.173 1.00 96.62 174 LYS A N 1
ATOM 1434 C CA . LYS A 1 174 ? -10.590 -4.099 6.979 1.00 96.62 174 LYS A CA 1
ATOM 1435 C C . LYS A 1 174 ? -10.598 -2.569 7.036 1.00 96.62 174 LYS A C 1
ATOM 1437 O O . LYS A 1 174 ? -11.666 -1.975 7.086 1.00 96.62 174 LYS A O 1
ATOM 1442 N N . LEU A 1 175 ? -9.437 -1.917 7.007 1.00 96.69 175 LEU A N 1
ATOM 1443 C CA . LEU A 1 175 ? -9.379 -0.453 6.915 1.00 96.69 175 LEU A CA 1
ATOM 1444 C C . LEU A 1 175 ? -9.848 0.046 5.543 1.00 96.69 175 LEU A C 1
ATOM 1446 O O . LEU A 1 175 ? -10.577 1.029 5.476 1.00 96.69 175 LEU A O 1
ATOM 1450 N N . ALA A 1 176 ? -9.519 -0.667 4.464 1.00 95.06 176 ALA A N 1
ATOM 1451 C CA . ALA A 1 176 ? -9.940 -0.317 3.110 1.00 95.06 176 ALA A CA 1
ATOM 1452 C C . ALA A 1 176 ? -11.469 -0.319 2.935 1.00 95.06 176 ALA A C 1
ATOM 1454 O O . ALA A 1 176 ? -11.986 0.456 2.141 1.00 95.06 176 ALA A O 1
ATOM 1455 N N . THR A 1 177 ? -12.218 -1.123 3.704 1.00 92.50 177 THR A N 1
ATOM 1456 C CA . THR A 1 177 ? -13.694 -1.074 3.665 1.00 92.50 177 THR A CA 1
ATOM 1457 C C . THR A 1 177 ? -14.278 0.202 4.271 1.00 92.50 177 THR A C 1
ATOM 1459 O O . THR A 1 177 ? -15.453 0.473 4.064 1.00 92.50 177 THR A O 1
ATOM 1462 N N . MET A 1 178 ? -13.485 0.956 5.038 1.00 89.75 178 MET A N 1
ATOM 1463 C CA . MET A 1 178 ? -13.881 2.226 5.660 1.00 89.75 178 MET A CA 1
ATOM 1464 C C . MET A 1 178 ? -13.442 3.441 4.825 1.00 89.75 178 MET A C 1
ATOM 1466 O O . MET A 1 178 ? -13.799 4.570 5.149 1.00 89.75 178 MET A O 1
ATOM 1470 N N . ASP A 1 179 ? -12.657 3.226 3.765 1.00 89.94 179 ASP A N 1
ATOM 1471 C CA . ASP A 1 179 ? -12.187 4.264 2.848 1.00 89.94 179 ASP A CA 1
ATOM 1472 C C . ASP A 1 179 ? -13.152 4.417 1.667 1.00 89.94 179 ASP A C 1
ATOM 1474 O O . ASP A 1 179 ? -12.982 3.838 0.589 1.00 89.94 179 ASP A O 1
ATOM 1478 N N . GLU A 1 180 ? -14.192 5.216 1.888 1.00 83.62 180 GLU A N 1
ATOM 1479 C CA . GLU A 1 180 ? -15.209 5.505 0.874 1.00 83.62 180 GLU A CA 1
ATOM 1480 C C . GLU A 1 180 ? -14.653 6.310 -0.310 1.00 83.62 180 GLU A C 1
ATOM 1482 O O . GLU A 1 180 ? -15.148 6.174 -1.428 1.00 83.62 180 GLU A O 1
ATOM 1487 N N . LEU A 1 181 ? -13.598 7.107 -0.092 1.00 81.88 181 LEU A N 1
ATOM 1488 C CA . LEU A 1 181 ? -13.035 8.006 -1.104 1.00 81.88 181 LEU A CA 1
ATOM 1489 C C . LEU A 1 181 ? -12.344 7.243 -2.233 1.00 81.88 181 LEU A C 1
ATOM 1491 O O . LEU A 1 181 ? -12.472 7.609 -3.399 1.00 81.88 181 LEU A O 1
ATOM 1495 N N . SER A 1 182 ? -11.606 6.187 -1.893 1.00 85.06 182 SER A N 1
ATOM 1496 C CA . SER A 1 182 ? -10.883 5.395 -2.891 1.00 85.06 182 SER A CA 1
ATOM 1497 C C . SER A 1 182 ? -11.743 4.293 -3.504 1.00 85.06 182 SER A C 1
ATOM 1499 O O . SER A 1 182 ? -11.420 3.802 -4.583 1.00 85.06 182 SER A O 1
ATOM 1501 N N . SER A 1 183 ? -12.811 3.869 -2.812 1.00 86.38 183 SER A N 1
ATOM 1502 C CA . SER A 1 183 ? -13.664 2.732 -3.192 1.00 86.38 183 SER A CA 1
ATOM 1503 C C . SER A 1 183 ? -12.847 1.505 -3.635 1.00 86.38 183 SER A C 1
ATOM 1505 O O . SER A 1 183 ? -13.173 0.800 -4.589 1.00 86.38 183 SER A O 1
ATOM 1507 N N . LEU A 1 184 ? -11.750 1.254 -2.925 1.00 90.69 184 LEU A N 1
ATOM 1508 C CA . LEU A 1 184 ? -10.803 0.181 -3.192 1.00 90.69 184 LEU A CA 1
ATOM 1509 C C . LEU A 1 184 ? -11.368 -1.166 -2.720 1.00 90.69 184 LEU A C 1
ATOM 1511 O O . LEU A 1 184 ? -11.921 -1.276 -1.626 1.00 90.69 184 LEU A O 1
ATOM 1515 N N . VAL A 1 185 ? -11.161 -2.224 -3.500 1.00 94.19 185 VAL A N 1
ATOM 1516 C CA . VAL A 1 185 ? -11.298 -3.609 -3.036 1.00 94.19 185 VAL A CA 1
ATOM 1517 C C . VAL A 1 185 ? -9.925 -4.124 -2.637 1.00 94.19 185 VAL A C 1
ATOM 1519 O O . VAL A 1 185 ? -9.006 -4.161 -3.447 1.00 94.19 185 VAL A O 1
ATOM 1522 N N . PHE A 1 186 ? -9.781 -4.560 -1.390 1.00 95.00 186 PHE A N 1
ATOM 1523 C CA . PHE A 1 186 ? -8.547 -5.160 -0.895 1.00 95.00 186 PHE A CA 1
ATOM 1524 C C . PHE A 1 186 ? -8.788 -6.652 -0.644 1.00 95.00 186 PHE A C 1
ATOM 1526 O O . PHE A 1 186 ? -9.564 -7.035 0.233 1.00 95.00 186 PHE A O 1
ATOM 1533 N N . HIS A 1 187 ? -8.141 -7.512 -1.425 1.00 95.88 187 HIS A N 1
ATOM 1534 C CA . HIS A 1 187 ? -8.296 -8.960 -1.332 1.00 95.88 187 HIS A CA 1
ATOM 1535 C C . HIS A 1 187 ? -6.988 -9.612 -0.886 1.00 95.88 187 HIS A C 1
ATOM 1537 O O . HIS A 1 187 ? -5.919 -9.337 -1.428 1.00 95.88 187 HIS A O 1
ATOM 1543 N N . VAL A 1 188 ? -7.095 -10.500 0.103 1.00 96.44 188 VAL A N 1
ATOM 1544 C CA . VAL A 1 188 ? -5.977 -11.296 0.612 1.00 96.44 188 VAL A CA 1
ATOM 1545 C C . VAL A 1 188 ? -6.245 -12.746 0.240 1.00 96.44 188 VAL A C 1
ATOM 1547 O O . VAL A 1 188 ? -7.153 -13.354 0.806 1.00 96.44 188 VAL A O 1
ATOM 1550 N N . ALA A 1 189 ? -5.474 -13.273 -0.706 1.00 95.25 189 ALA A N 1
ATOM 1551 C CA . ALA A 1 189 ? -5.570 -14.663 -1.127 1.00 95.25 189 ALA A CA 1
ATOM 1552 C C . ALA A 1 189 ? -4.802 -15.545 -0.138 1.00 95.25 189 ALA A C 1
ATOM 1554 O O . ALA A 1 189 ? -3.598 -15.365 0.059 1.00 95.25 189 ALA A O 1
ATOM 1555 N N . LEU A 1 190 ? -5.511 -16.468 0.504 1.00 92.12 190 LEU A N 1
ATOM 1556 C CA . LEU A 1 190 ? -4.951 -17.400 1.479 1.00 92.12 190 LEU A CA 1
ATOM 1557 C C . LEU A 1 190 ? -4.620 -18.742 0.813 1.00 92.12 190 LEU A C 1
ATOM 1559 O O . LEU A 1 190 ? -4.957 -18.978 -0.345 1.00 92.12 190 LEU A O 1
ATOM 1563 N N . ASP A 1 191 ? -3.893 -19.595 1.533 1.00 91.88 191 ASP A N 1
ATOM 1564 C CA . ASP A 1 191 ? -3.574 -20.965 1.106 1.00 91.88 191 ASP A CA 1
ATOM 1565 C C . ASP A 1 191 ? -2.899 -21.054 -0.274 1.00 91.88 191 ASP A C 1
ATOM 1567 O O . ASP A 1 191 ? -3.069 -22.013 -1.027 1.00 91.88 191 ASP A O 1
ATOM 1571 N N . ASN A 1 192 ? -2.123 -20.018 -0.614 1.00 90.94 192 ASN A N 1
ATOM 1572 C CA . ASN A 1 192 ? -1.412 -19.868 -1.886 1.00 90.94 192 ASN A CA 1
ATOM 1573 C C . ASN A 1 192 ? -2.322 -19.985 -3.129 1.00 90.94 192 ASN A C 1
ATOM 1575 O O . ASN A 1 192 ? -1.834 -20.293 -4.215 1.00 90.94 192 ASN A O 1
ATOM 1579 N N . THR A 1 193 ? -3.630 -19.745 -2.983 1.00 93.19 193 THR A N 1
ATOM 1580 C CA . THR A 1 193 ? -4.631 -19.974 -4.032 1.00 93.19 193 THR A CA 1
ATOM 1581 C C . THR A 1 193 ? -5.468 -18.720 -4.262 1.00 93.19 193 THR A C 1
ATOM 1583 O O . THR A 1 193 ? -6.064 -18.176 -3.338 1.00 93.19 193 THR A O 1
ATOM 1586 N N . LEU A 1 194 ? -5.544 -18.264 -5.517 1.00 94.44 194 LEU A N 1
ATOM 1587 C CA . LEU A 1 194 ? -6.400 -17.147 -5.921 1.00 94.44 194 LEU A CA 1
ATOM 1588 C C . LEU A 1 194 ? -7.681 -17.663 -6.579 1.00 94.44 194 LEU A C 1
ATOM 1590 O O . LEU A 1 194 ? -7.649 -18.191 -7.692 1.00 94.44 194 LEU A O 1
ATOM 1594 N N . VAL A 1 195 ? -8.824 -17.444 -5.933 1.00 94.94 195 VAL A N 1
ATOM 1595 C CA . VAL A 1 195 ? -10.129 -17.800 -6.498 1.00 94.94 195 VAL A CA 1
ATOM 1596 C C . VAL A 1 195 ? -10.640 -16.651 -7.370 1.00 94.94 195 VAL A C 1
ATOM 1598 O O . VAL A 1 195 ? -11.237 -15.690 -6.890 1.00 94.94 195 VAL A O 1
ATOM 1601 N N . ILE A 1 196 ? -10.428 -16.758 -8.684 1.00 94.00 196 ILE A N 1
ATOM 1602 C CA . ILE A 1 196 ? -10.775 -15.709 -9.663 1.00 94.00 196 ILE A CA 1
ATOM 1603 C C . ILE A 1 196 ? -12.244 -15.270 -9.558 1.00 94.00 196 ILE A C 1
ATOM 1605 O O . ILE A 1 196 ? -12.547 -14.081 -9.648 1.00 94.00 196 ILE A O 1
ATOM 1609 N N . ASN A 1 197 ? -13.165 -16.213 -9.346 1.00 94.12 197 ASN A N 1
ATOM 1610 C CA . ASN A 1 197 ? -14.594 -15.908 -9.246 1.00 94.12 197 ASN A CA 1
ATOM 1611 C C . ASN A 1 197 ? -14.932 -15.062 -8.010 1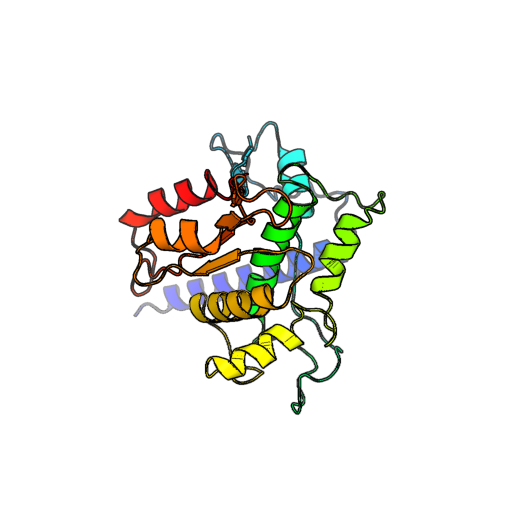.00 94.12 197 ASN A C 1
ATOM 1613 O O . ASN A 1 197 ? -15.813 -14.207 -8.086 1.00 94.12 197 ASN A O 1
ATOM 1617 N N . GLU A 1 198 ? -14.221 -15.256 -6.897 1.00 92.88 198 GLU A N 1
ATOM 1618 C CA . GLU A 1 198 ? -14.392 -14.434 -5.697 1.00 92.88 198 GLU A CA 1
ATOM 1619 C C . GLU A 1 198 ? -13.948 -12.997 -5.971 1.00 92.88 198 GLU A C 1
ATOM 1621 O O . GLU A 1 198 ? -14.692 -12.056 -5.706 1.00 92.88 198 GLU A O 1
ATOM 1626 N N . VAL A 1 199 ? -12.780 -12.827 -6.596 1.00 94.19 199 VAL A N 1
ATOM 1627 C CA . VAL A 1 199 ? -12.264 -11.508 -6.980 1.00 94.19 199 VAL A CA 1
ATOM 1628 C C . VAL A 1 199 ? -13.230 -10.792 -7.920 1.00 94.19 199 VAL A C 1
ATOM 1630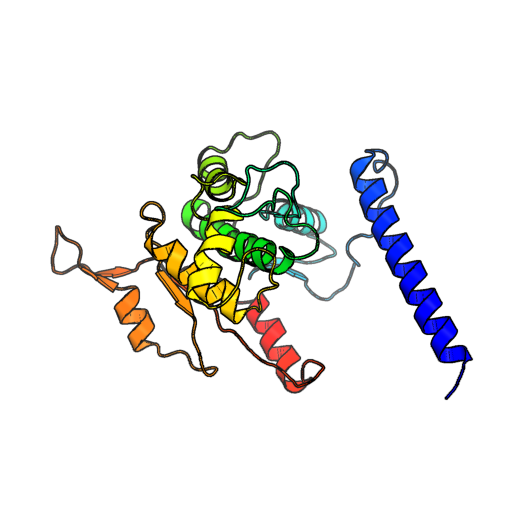 O O . VAL A 1 199 ? -13.563 -9.632 -7.681 1.00 94.19 199 VAL A O 1
ATOM 1633 N N . LYS A 1 200 ? -13.732 -11.486 -8.951 1.00 93.06 200 LYS A N 1
ATOM 1634 C CA . LYS A 1 200 ? -14.723 -10.924 -9.878 1.00 93.06 200 LYS A CA 1
ATOM 1635 C C . LYS A 1 200 ? 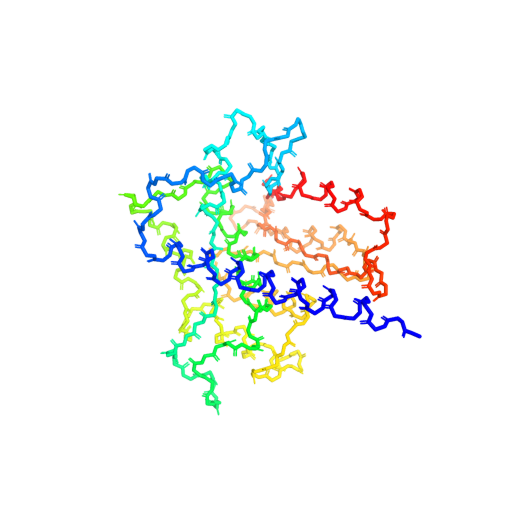-15.973 -10.455 -9.144 1.00 93.06 200 LYS A C 1
ATOM 1637 O O . LYS A 1 200 ? -16.429 -9.342 -9.383 1.00 93.06 200 LYS A O 1
ATOM 1642 N N . LYS A 1 201 ? -16.496 -11.266 -8.222 1.00 93.00 201 LYS A N 1
ATOM 1643 C CA . LYS A 1 201 ? -17.671 -10.911 -7.420 1.00 93.00 201 LYS A CA 1
ATOM 1644 C C . LYS A 1 201 ? -17.417 -9.695 -6.524 1.00 93.00 201 LYS A C 1
ATOM 1646 O O . LYS A 1 201 ? -18.298 -8.859 -6.393 1.00 93.00 201 LYS A O 1
ATOM 1651 N N . LEU A 1 202 ? -16.235 -9.597 -5.916 1.00 91.88 202 LEU A N 1
ATOM 1652 C CA . LEU A 1 202 ? -15.880 -8.487 -5.026 1.00 91.88 202 LEU A CA 1
ATOM 1653 C C . LEU A 1 202 ? -15.685 -7.165 -5.777 1.00 91.88 202 LEU A C 1
ATOM 1655 O O . LEU A 1 202 ? -16.007 -6.109 -5.236 1.00 91.88 202 LEU A O 1
ATOM 1659 N N . CYS A 1 203 ? -15.151 -7.218 -6.998 1.00 93.12 203 CYS A N 1
ATOM 1660 C CA . CYS A 1 203 ? -14.837 -6.016 -7.768 1.00 93.12 203 CYS A CA 1
ATOM 1661 C C . CYS A 1 203 ? -15.982 -5.566 -8.679 1.00 93.12 203 CYS A C 1
ATOM 1663 O O . CYS A 1 203 ? -16.003 -4.410 -9.075 1.00 93.12 203 CYS A O 1
ATOM 1665 N N . THR A 1 204 ? -16.941 -6.431 -9.010 1.00 92.31 204 THR A N 1
ATOM 1666 C CA . THR A 1 204 ? -18.034 -6.069 -9.923 1.00 92.31 204 THR A CA 1
ATOM 1667 C C . THR A 1 204 ? -19.201 -5.455 -9.157 1.00 92.31 204 THR A C 1
ATOM 1669 O O . THR A 1 204 ? -19.811 -6.113 -8.317 1.00 92.31 204 THR A O 1
ATOM 1672 N N . VAL A 1 205 ? -19.554 -4.213 -9.487 1.00 86.19 205 VAL A N 1
ATOM 1673 C CA . VAL A 1 205 ? -20.745 -3.524 -8.968 1.00 86.19 205 VAL A CA 1
ATOM 1674 C C . VAL A 1 205 ? -21.653 -3.133 -10.133 1.00 86.19 205 VAL A C 1
ATOM 1676 O O . VAL A 1 205 ? -21.169 -2.773 -11.207 1.00 86.19 205 VAL A O 1
ATOM 1679 N N . MET A 1 206 ? -22.972 -3.223 -9.941 1.00 78.62 206 MET A N 1
ATOM 1680 C CA . MET A 1 206 ? -23.940 -2.740 -10.931 1.00 78.62 206 MET A CA 1
ATOM 1681 C C . MET A 1 206 ? -24.064 -1.217 -10.848 1.00 78.62 206 MET A C 1
ATOM 1683 O O . MET A 1 206 ? -24.191 -0.660 -9.756 1.00 78.62 206 MET A O 1
ATOM 1687 N N . GLU A 1 207 ? -24.045 -0.544 -11.996 1.00 74.75 207 GLU A N 1
ATOM 1688 C CA . GLU A 1 207 ? -24.265 0.898 -12.067 1.00 74.75 207 GLU A CA 1
ATOM 1689 C C . GLU A 1 207 ? -25.719 1.228 -11.684 1.00 74.75 207 GLU A C 1
ATOM 1691 O O . GLU A 1 207 ? -26.667 0.682 -12.248 1.00 74.75 207 GLU A O 1
ATOM 1696 N N . GLN A 1 208 ? -25.907 2.120 -10.705 1.00 69.06 208 GLN A N 1
ATOM 1697 C CA . GLN A 1 208 ? -27.235 2.446 -10.160 1.00 69.06 208 GLN A CA 1
ATOM 1698 C C . GLN A 1 208 ? -28.161 3.125 -11.181 1.00 69.06 208 GLN A C 1
ATOM 1700 O O . GLN A 1 208 ? -29.379 3.040 -11.056 1.00 69.06 208 GLN A O 1
ATOM 1705 N N . THR A 1 209 ? -27.595 3.798 -12.183 1.00 69.25 209 THR A N 1
ATOM 1706 C CA . THR A 1 209 ? -28.339 4.565 -13.190 1.00 69.25 209 THR A CA 1
ATOM 1707 C C . THR A 1 209 ? -28.640 3.771 -14.458 1.00 69.25 209 THR A C 1
ATOM 1709 O O . THR A 1 209 ? -29.537 4.151 -15.207 1.00 69.25 209 THR A O 1
ATOM 1712 N N . ASN A 1 210 ? -27.926 2.669 -14.708 1.00 66.56 210 ASN A N 1
ATOM 1713 C CA . ASN A 1 210 ? -28.128 1.833 -15.883 1.00 66.56 210 ASN A CA 1
ATOM 1714 C C . ASN A 1 210 ? -27.814 0.369 -15.551 1.00 66.56 210 ASN A C 1
ATOM 1716 O O . ASN A 1 210 ? -26.659 -0.060 -15.557 1.00 66.56 210 ASN A O 1
ATOM 1720 N N . SER A 1 211 ? -28.858 -0.414 -15.270 1.00 63.53 211 SER A N 1
ATOM 1721 C CA . SER A 1 211 ? -28.757 -1.785 -14.743 1.00 63.53 211 SER A CA 1
ATOM 1722 C C . SER A 1 211 ? -28.027 -2.777 -15.664 1.00 63.53 211 SER A C 1
ATOM 1724 O O . SER A 1 211 ? -27.774 -3.910 -15.262 1.00 63.53 211 SER A O 1
ATOM 1726 N N . SER A 1 212 ? -27.675 -2.376 -16.889 1.00 71.56 212 SER A N 1
ATOM 1727 C CA . SER A 1 212 ? -26.901 -3.173 -17.843 1.00 71.56 212 SER A CA 1
ATOM 1728 C C . SER A 1 212 ? -25.385 -2.947 -17.784 1.00 71.56 212 SER A C 1
ATOM 1730 O O . SER A 1 212 ? -24.653 -3.702 -18.424 1.00 71.56 212 SER A O 1
ATOM 1732 N N . LYS A 1 213 ? -24.883 -1.929 -17.067 1.00 77.31 213 LYS A N 1
ATOM 1733 C CA . LYS A 1 213 ? -23.445 -1.617 -17.024 1.00 77.31 213 LYS A CA 1
ATOM 1734 C C . LYS A 1 213 ? -22.808 -2.095 -15.719 1.00 77.31 213 LYS A C 1
ATOM 1736 O O . LYS A 1 213 ? -23.232 -1.742 -14.620 1.00 77.31 213 LYS A O 1
ATOM 1741 N N . GLN A 1 214 ? -21.766 -2.907 -15.858 1.00 81.44 214 GLN A N 1
ATOM 1742 C CA . GLN A 1 214 ? -20.933 -3.368 -14.750 1.00 81.44 214 GLN A CA 1
ATOM 1743 C C . GLN A 1 214 ? -19.713 -2.458 -14.611 1.00 81.44 214 GLN A C 1
ATOM 1745 O O . GLN A 1 214 ? -19.045 -2.160 -15.601 1.00 81.44 214 GLN A O 1
ATOM 1750 N N . ILE A 1 215 ? -19.423 -2.029 -13.385 1.00 88.75 215 ILE A N 1
ATOM 1751 C CA . ILE A 1 215 ? -18.240 -1.237 -13.043 1.00 88.75 215 ILE A CA 1
ATOM 1752 C C . ILE A 1 215 ? -17.284 -2.127 -12.254 1.00 88.75 215 ILE A C 1
ATOM 1754 O O . ILE A 1 215 ? -17.694 -2.789 -11.295 1.00 88.75 215 ILE A O 1
ATOM 1758 N N . TRP A 1 216 ? -16.012 -2.132 -12.654 1.00 90.88 216 TRP A N 1
ATOM 1759 C CA . TRP A 1 216 ? -14.946 -2.802 -11.920 1.00 90.88 216 TRP A CA 1
ATOM 1760 C C . TRP A 1 216 ? -14.335 -1.854 -10.887 1.00 90.88 216 TRP A C 1
ATOM 1762 O O . TRP A 1 216 ? -13.799 -0.800 -11.224 1.00 90.88 216 TRP A O 1
ATOM 1772 N N . LYS A 1 217 ? -14.407 -2.231 -9.612 1.00 92.81 217 LYS A N 1
ATOM 1773 C CA . LYS A 1 217 ? -13.729 -1.524 -8.530 1.00 92.81 217 LYS A CA 1
ATOM 1774 C C . LYS A 1 217 ? -12.224 -1.805 -8.580 1.00 92.81 217 LYS A C 1
ATOM 1776 O O . LYS A 1 217 ? -11.836 -2.965 -8.732 1.00 92.81 217 LYS A O 1
ATOM 1781 N N . PRO A 1 218 ? -11.373 -0.790 -8.361 1.00 94.31 218 PRO A N 1
ATOM 1782 C CA . PRO A 1 218 ? -9.933 -0.980 -8.233 1.00 94.31 218 PRO A CA 1
ATOM 1783 C C . PRO A 1 218 ? -9.591 -2.068 -7.213 1.00 94.31 218 PRO A C 1
ATOM 1785 O O . PRO A 1 218 ? -10.141 -2.081 -6.112 1.00 94.31 218 PRO A O 1
ATOM 1788 N N . LEU A 1 219 ? -8.668 -2.964 -7.565 1.00 95.12 219 LEU A N 1
ATOM 1789 C CA . LEU A 1 219 ? -8.281 -4.108 -6.740 1.00 95.12 219 LEU A CA 1
ATOM 1790 C C . LEU A 1 219 ? -6.837 -3.976 -6.251 1.00 95.12 219 LEU A C 1
ATOM 1792 O O . LEU A 1 219 ? -5.907 -3.865 -7.049 1.00 95.12 219 LEU A O 1
ATOM 1796 N N . VAL A 1 220 ? -6.646 -4.126 -4.944 1.00 95.69 220 VAL A N 1
ATOM 1797 C CA . VAL A 1 220 ? -5.362 -4.460 -4.328 1.00 95.69 220 VAL A CA 1
ATOM 1798 C C . VAL A 1 220 ? -5.387 -5.931 -3.949 1.00 95.69 220 VAL A C 1
ATOM 1800 O O . VAL A 1 220 ? -6.127 -6.350 -3.060 1.00 95.69 220 VAL A O 1
ATOM 1803 N N . LEU A 1 221 ? -4.570 -6.714 -4.646 1.00 95.94 221 LEU A N 1
ATOM 1804 C CA . LEU A 1 221 ? -4.398 -8.138 -4.403 1.00 95.94 221 LEU A CA 1
ATOM 1805 C C . LEU A 1 221 ? -3.123 -8.377 -3.594 1.00 95.94 221 LEU A C 1
ATOM 1807 O O . LEU A 1 221 ? -2.029 -8.019 -4.027 1.00 95.94 221 LEU A O 1
ATOM 1811 N N . VAL A 1 222 ? -3.257 -9.035 -2.445 1.00 95.62 222 VAL A N 1
ATOM 1812 C CA . VAL A 1 222 ? -2.134 -9.454 -1.604 1.00 95.62 222 VAL A CA 1
ATOM 1813 C C . VAL A 1 222 ? -2.144 -10.967 -1.458 1.00 95.62 222 VAL A C 1
ATOM 1815 O O . VAL A 1 222 ? -3.172 -11.563 -1.148 1.00 95.62 222 VAL A O 1
ATOM 1818 N N . ILE A 1 223 ? -0.982 -11.588 -1.653 1.00 95.38 223 ILE A N 1
ATOM 1819 C CA . ILE A 1 223 ? -0.792 -13.033 -1.506 1.00 95.38 223 ILE A CA 1
ATOM 1820 C C . ILE A 1 223 ? 0.308 -13.241 -0.456 1.00 95.38 223 ILE A C 1
ATOM 1822 O O . ILE A 1 223 ? 1.493 -13.124 -0.780 1.00 95.38 223 ILE A O 1
ATOM 1826 N N . PRO A 1 224 ? -0.039 -13.474 0.822 1.00 94.44 224 PRO A N 1
ATOM 1827 C CA . PRO A 1 224 ? 0.937 -13.814 1.847 1.00 94.44 224 PRO A CA 1
ATOM 1828 C C . PRO A 1 224 ? 1.530 -15.196 1.559 1.00 94.44 224 PRO A C 1
ATOM 1830 O O . PRO A 1 224 ? 0.798 -16.172 1.434 1.00 94.44 224 PRO A O 1
ATOM 1833 N N . LEU A 1 225 ? 2.858 -15.288 1.482 1.00 94.50 225 LEU A N 1
ATOM 1834 C CA . LEU A 1 225 ? 3.560 -16.525 1.135 1.00 94.50 225 LEU A CA 1
ATOM 1835 C C . LEU A 1 225 ? 4.608 -16.885 2.189 1.00 94.50 225 LEU A C 1
ATOM 1837 O O . LEU A 1 225 ? 5.249 -16.015 2.782 1.00 94.50 225 LEU A O 1
ATOM 1841 N N . ARG A 1 226 ? 4.844 -18.189 2.355 1.00 95.12 226 ARG A N 1
ATOM 1842 C CA . ARG A 1 226 ? 5.999 -18.736 3.077 1.00 95.12 226 ARG A CA 1
ATOM 1843 C C . ARG A 1 226 ? 6.854 -19.550 2.110 1.00 95.12 226 ARG A C 1
ATOM 1845 O O . ARG A 1 226 ? 6.551 -20.700 1.822 1.00 95.12 226 ARG A O 1
ATOM 1852 N N . LEU A 1 227 ? 7.943 -18.952 1.628 1.00 95.88 227 LEU A N 1
ATOM 1853 C CA . LEU A 1 227 ? 8.785 -19.515 0.557 1.00 95.88 227 LEU A CA 1
ATOM 1854 C C . LEU A 1 227 ? 9.908 -20.446 1.053 1.00 95.88 227 LEU A C 1
ATOM 1856 O O . LEU A 1 227 ? 10.797 -20.820 0.289 1.00 95.88 227 LEU A O 1
ATOM 1860 N N . GLY A 1 228 ? 9.893 -20.798 2.337 1.00 95.75 228 GLY A N 1
ATOM 1861 C CA . GLY A 1 228 ? 10.852 -21.703 2.960 1.00 95.75 228 GLY A CA 1
ATOM 1862 C C . GLY A 1 228 ? 10.765 -21.683 4.486 1.00 95.75 228 GLY A C 1
ATOM 1863 O O . GLY A 1 228 ? 9.912 -21.010 5.072 1.00 95.75 228 GLY A O 1
ATOM 1864 N N . ILE A 1 229 ? 11.637 -22.455 5.139 1.00 95.19 229 ILE A N 1
ATOM 1865 C CA . ILE A 1 229 ? 11.660 -22.566 6.607 1.00 95.19 229 ILE A CA 1
ATOM 1866 C C . ILE A 1 229 ? 12.452 -21.405 7.214 1.00 95.19 229 ILE A C 1
ATOM 1868 O O . ILE A 1 229 ? 11.882 -20.636 7.984 1.00 95.19 229 ILE A O 1
ATOM 1872 N N . SER A 1 230 ? 13.724 -21.266 6.823 1.00 95.94 230 SER A N 1
ATOM 1873 C CA . SER A 1 230 ? 14.646 -20.232 7.332 1.00 95.94 230 SER A CA 1
ATOM 1874 C C . SER A 1 230 ? 15.158 -19.284 6.245 1.00 95.94 230 SER A C 1
ATOM 1876 O O . SER A 1 230 ? 15.573 -18.168 6.541 1.00 95.94 230 SER A O 1
ATOM 1878 N N . ALA A 1 231 ? 15.141 -19.729 4.989 1.00 95.06 231 ALA A N 1
ATOM 1879 C CA . ALA A 1 231 ? 15.549 -18.967 3.816 1.00 95.06 231 ALA A CA 1
ATOM 1880 C C . ALA A 1 231 ? 14.607 -19.288 2.651 1.00 95.06 231 ALA A C 1
ATOM 1882 O O . ALA A 1 231 ? 13.947 -20.330 2.658 1.00 95.06 231 ALA A O 1
ATOM 1883 N N . ILE A 1 232 ? 14.549 -18.399 1.659 1.00 95.94 232 ILE A N 1
ATOM 1884 C CA . ILE A 1 232 ? 13.782 -18.625 0.429 1.00 95.94 232 ILE A CA 1
ATOM 1885 C C . ILE A 1 232 ? 14.382 -19.826 -0.309 1.00 95.94 232 ILE A C 1
ATOM 1887 O O . ILE A 1 232 ? 15.591 -19.874 -0.535 1.00 95.94 232 ILE A O 1
ATOM 1891 N N . ASN A 1 233 ? 13.543 -20.787 -0.698 1.00 96.94 233 ASN A N 1
ATOM 1892 C CA . ASN A 1 233 ? 13.975 -21.885 -1.554 1.00 96.94 233 ASN A CA 1
ATOM 1893 C C . ASN A 1 233 ? 14.367 -21.328 -2.943 1.00 96.94 233 ASN A C 1
ATOM 1895 O O . ASN A 1 233 ? 13.546 -20.634 -3.554 1.00 96.94 233 ASN A O 1
ATOM 1899 N N . PRO A 1 234 ? 15.573 -21.636 -3.468 1.00 97.19 234 PRO A N 1
ATOM 1900 C CA . PRO A 1 234 ? 16.028 -21.176 -4.782 1.00 97.19 234 PRO A CA 1
ATOM 1901 C C . PRO A 1 234 ? 15.035 -21.407 -5.929 1.00 97.19 234 PRO A C 1
ATOM 1903 O O . PRO A 1 234 ? 14.969 -20.583 -6.840 1.00 97.19 234 PRO A O 1
ATOM 1906 N N . ALA A 1 235 ? 14.212 -22.460 -5.856 1.00 96.62 235 ALA A N 1
ATOM 1907 C CA . ALA A 1 235 ? 13.167 -22.747 -6.840 1.00 96.62 235 ALA A CA 1
ATOM 1908 C C . ALA A 1 235 ? 12.165 -21.588 -7.029 1.00 96.62 235 ALA A C 1
ATOM 1910 O O . ALA A 1 235 ? 11.633 -21.406 -8.121 1.00 96.62 235 ALA A O 1
ATOM 1911 N N . TYR A 1 236 ? 11.937 -20.763 -6.000 1.00 95.44 236 TYR A N 1
ATOM 1912 C CA . TYR A 1 236 ? 10.995 -19.640 -6.055 1.00 95.44 236 TYR A CA 1
ATOM 1913 C C . TYR A 1 236 ? 11.623 -18.314 -6.493 1.00 95.44 236 TYR A C 1
ATOM 1915 O O . TYR A 1 236 ? 10.893 -17.362 -6.764 1.00 95.44 236 TYR A O 1
ATOM 1923 N N . VAL A 1 237 ? 12.954 -18.219 -6.586 1.00 94.12 237 VAL A N 1
ATOM 1924 C CA . VAL A 1 237 ? 13.647 -16.947 -6.865 1.00 94.12 237 VAL A CA 1
ATOM 1925 C C . VAL A 1 237 ? 13.203 -16.351 -8.199 1.00 94.12 237 VAL A C 1
ATOM 1927 O O . VAL A 1 237 ? 12.955 -15.149 -8.276 1.00 94.12 237 VAL A O 1
ATOM 1930 N N . GLN A 1 238 ? 13.046 -17.180 -9.234 1.00 92.69 238 GLN A N 1
ATOM 1931 C CA . GLN A 1 238 ? 12.568 -16.703 -10.533 1.00 92.69 238 GLN A CA 1
ATOM 1932 C C . GLN A 1 238 ? 11.117 -16.215 -10.463 1.00 92.69 238 GLN A C 1
ATOM 1934 O O . GLN A 1 238 ? 10.815 -15.146 -10.986 1.00 92.69 238 GLN A O 1
ATOM 1939 N N . GLY A 1 239 ? 10.243 -16.917 -9.736 1.00 91.19 239 GLY A N 1
ATOM 1940 C CA . GLY A 1 239 ? 8.861 -16.475 -9.522 1.00 91.19 239 GLY A CA 1
ATOM 1941 C C . GLY A 1 239 ? 8.776 -15.104 -8.841 1.00 91.19 239 GLY A C 1
ATOM 1942 O O . GLY A 1 239 ? 8.035 -14.233 -9.292 1.00 91.19 239 GLY A O 1
ATOM 1943 N N . VAL A 1 240 ? 9.601 -14.873 -7.814 1.00 90.44 240 VAL A N 1
ATOM 1944 C CA . VAL A 1 240 ? 9.682 -13.579 -7.107 1.00 90.44 240 VAL A CA 1
ATOM 1945 C C . VAL A 1 240 ? 10.252 -12.466 -7.999 1.00 90.44 240 VAL A C 1
ATOM 1947 O O . VAL A 1 240 ? 9.816 -11.317 -7.926 1.00 90.44 240 VAL A O 1
ATOM 1950 N N . LYS A 1 241 ? 11.214 -12.770 -8.879 1.00 88.94 241 LYS A N 1
ATOM 1951 C CA . LYS A 1 241 ? 11.717 -11.787 -9.854 1.00 88.94 241 LYS A CA 1
ATOM 1952 C C . LYS A 1 241 ? 10.627 -11.385 -10.849 1.00 88.94 241 LYS A C 1
ATOM 1954 O O . LYS A 1 241 ? 10.421 -10.195 -11.084 1.00 88.94 241 LYS A O 1
ATOM 1959 N N . VAL A 1 242 ? 9.889 -12.361 -11.380 1.00 88.25 242 VAL A N 1
ATOM 1960 C CA . VAL A 1 242 ? 8.801 -12.121 -12.338 1.00 88.25 242 VAL A CA 1
ATOM 1961 C C . VAL A 1 242 ? 7.675 -11.301 -11.710 1.00 88.25 242 VAL A C 1
ATOM 1963 O O . VAL A 1 242 ? 7.153 -10.403 -12.376 1.00 88.25 242 VAL A O 1
ATOM 1966 N N . SER A 1 243 ? 7.347 -11.504 -10.429 1.00 83.25 243 SER A N 1
ATOM 1967 C CA . SER A 1 243 ? 6.314 -10.689 -9.779 1.00 83.25 243 SER A CA 1
ATOM 1968 C C . SER A 1 243 ? 6.660 -9.197 -9.805 1.00 83.25 243 SER A C 1
ATOM 1970 O O . SER A 1 243 ? 5.793 -8.391 -10.122 1.00 83.25 243 SER A O 1
ATOM 1972 N N . ASN A 1 244 ? 7.927 -8.811 -9.619 1.00 72.69 244 ASN A N 1
ATOM 1973 C CA . ASN A 1 244 ? 8.339 -7.402 -9.712 1.00 72.69 244 ASN A CA 1
ATOM 1974 C C . ASN A 1 244 ? 8.232 -6.812 -11.128 1.00 72.69 244 ASN A C 1
ATOM 1976 O O . ASN A 1 244 ? 8.048 -5.604 -11.262 1.00 72.69 244 ASN A O 1
ATOM 1980 N N . SER A 1 245 ? 8.309 -7.641 -12.173 1.00 62.09 245 SER A N 1
ATOM 1981 C CA . SER A 1 245 ? 8.138 -7.207 -13.570 1.00 62.09 245 SER A CA 1
ATOM 1982 C C . SER A 1 245 ? 6.676 -7.038 -14.002 1.00 62.09 245 SER A C 1
ATOM 1984 O O . SER A 1 245 ? 6.401 -6.343 -14.973 1.00 62.09 245 SER A O 1
ATOM 1986 N N . THR A 1 246 ? 5.732 -7.630 -13.262 1.00 53.00 246 THR A N 1
ATOM 1987 C CA . THR A 1 246 ? 4.298 -7.673 -13.623 1.00 53.00 246 THR A CA 1
ATOM 1988 C C . THR A 1 246 ? 3.420 -6.899 -12.623 1.00 53.00 246 THR A C 1
ATOM 1990 O O . THR A 1 246 ? 2.194 -6.899 -12.725 1.00 53.00 246 THR A O 1
ATOM 1993 N N . PHE A 1 247 ? 4.021 -6.241 -11.624 1.00 46.00 247 PHE A N 1
ATOM 1994 C CA . PHE A 1 247 ? 3.283 -5.719 -10.476 1.00 46.00 247 PHE A CA 1
ATOM 1995 C C . PHE A 1 247 ? 2.441 -4.478 -10.817 1.00 46.00 247 PHE A C 1
ATOM 1997 O O . PHE A 1 247 ? 2.960 -3.417 -11.157 1.00 46.00 247 PHE A O 1
ATOM 2004 N N . ILE A 1 248 ? 1.131 -4.650 -10.614 1.00 45.00 248 ILE A N 1
ATOM 2005 C CA . ILE A 1 248 ? 0.045 -3.664 -10.640 1.00 45.00 248 ILE A CA 1
ATOM 2006 C C . ILE A 1 248 ? -0.331 -3.162 -12.043 1.00 45.00 248 ILE A C 1
ATOM 2008 O O . ILE A 1 248 ? -0.192 -1.990 -12.385 1.00 45.00 248 ILE A O 1
ATOM 2012 N N . LYS A 1 249 ? -0.961 -4.044 -12.827 1.00 33.56 249 LYS A N 1
ATOM 2013 C CA . LYS A 1 249 ? -2.102 -3.583 -13.622 1.00 33.56 249 LYS A CA 1
ATOM 2014 C C . LYS A 1 249 ? -3.250 -3.369 -12.644 1.00 33.56 249 LYS A C 1
ATOM 2016 O O . LYS A 1 249 ? -3.830 -4.339 -12.161 1.00 33.56 249 LYS A O 1
ATOM 2021 N N . LEU A 1 250 ? -3.569 -2.112 -12.344 1.00 34.81 250 LEU A N 1
ATOM 2022 C CA . LEU A 1 250 ? -4.962 -1.794 -12.062 1.00 34.81 250 LEU A CA 1
ATOM 2023 C C . LEU A 1 250 ? -5.709 -2.246 -13.313 1.00 34.81 250 LEU A C 1
ATOM 2025 O O . LEU A 1 250 ? -5.481 -1.721 -14.402 1.00 34.81 250 LEU A O 1
ATOM 2029 N N . VAL A 1 251 ? -6.443 -3.346 -13.186 1.00 30.88 251 VAL A N 1
ATOM 2030 C CA . VAL A 1 251 ? -7.327 -3.804 -14.249 1.00 30.88 251 VAL A CA 1
ATOM 2031 C C . VAL A 1 251 ? -8.440 -2.763 -14.284 1.00 30.88 251 VAL A C 1
ATOM 2033 O O . VAL A 1 251 ? -9.295 -2.773 -13.404 1.00 30.88 251 VAL A O 1
ATOM 2036 N N . ASN A 1 252 ? -8.326 -1.807 -15.204 1.00 28.95 252 ASN A N 1
ATOM 2037 C CA . ASN A 1 252 ? -9.423 -0.931 -15.606 1.00 28.95 252 ASN A CA 1
ATOM 2038 C C . ASN A 1 252 ? -10.231 -1.629 -16.697 1.00 28.95 252 ASN A C 1
ATOM 2040 O O . ASN A 1 252 ? -9.589 -2.274 -17.562 1.00 28.95 252 ASN A O 1
#

Sequence (252 aa):
MDWKQIIQKHSRKILNRISMDLMLEAYLTHESSLMDLEDIPQTVDPVWILGKKYSTIIDLQQIRNDIQSRLWFTYRKGFVQIGNTNFTSDRGWGCMLRCGQMVIGQALIFLHLGRDWRWDPDKRDIDYLKILRMFEDKRSAPYSIHQIALMGVSHGKQVGEWFGPNTIAQVLKKLATMDELSSLVFHVALDNTLVINEVKKLCTVMEQTNSSKQIWKPLVLVIPLRLGISAINPAYVQGVKVSNSTFIKLVN

Radius of gyration: 21.03 Å; chains: 1; bounding box: 67×47×46 Å

InterPro domains:
  IPR005078 Peptidase C54 [PTHR22624] (23-241)
  IPR038765 Papain-like cysteine peptidase superfamily [SSF54001] (35-241)
  IPR046792 Peptidase C54, catalytic domain [PF03416] (61-241)